Protein AF-A0A7Z9PUC6-F1 (afdb_monomer)

Mean predicted aligned error: 12.01 Å

Foldseek 3Di:
DDQPQPWDPQDPLRKTKGDRDPDDDDDDDDDDDPPPPPPDDDPCVVVPDDDPPDWDKAWQKKWKDQFQPDNTDMDGDDPDDIDIDDDPPSCPVVVVQLVVCQAQVDGPPDPDPVNGGHPPDQKIKIWIWMAIPVRDIKIKMWMWGDDPNDIDIWIDIPNHTDPDVLVSHLSDDDDDDDPCCVCCVVNDPVVVVVVVLSNVSNVDSPSD

Solvent-accessible surface area (backbone atoms only — not comparable to full-atom values): 12792 Å² total; per-residue (Å²): 141,78,84,64,73,60,66,49,77,68,42,101,67,58,43,37,44,40,43,64,76,86,71,77,80,76,91,73,90,81,92,74,89,84,65,73,85,75,70,69,76,62,83,62,68,66,73,73,54,75,55,99,81,62,82,49,74,44,62,53,35,41,38,37,30,22,35,48,90,36,63,68,47,78,43,67,59,64,89,77,52,70,43,79,50,64,66,89,88,61,42,66,68,54,55,55,42,52,57,42,25,67,21,62,78,44,60,96,79,55,92,49,77,75,67,46,32,16,87,98,54,58,48,26,39,40,37,37,35,32,36,34,74,85,70,47,76,43,43,41,38,42,37,37,39,55,55,97,92,42,78,45,78,47,43,28,51,75,82,44,73,52,90,47,75,71,78,49,35,36,78,40,89,74,89,83,88,57,85,73,54,56,39,58,75,78,44,59,73,65,54,42,48,55,51,50,52,57,54,46,35,39,76,36,84,86,69,119

Structure (mmCIF, N/CA/C/O backbone):
data_AF-A0A7Z9PUC6-F1
#
_entry.id   AF-A0A7Z9PUC6-F1
#
loop_
_atom_site.group_PDB
_atom_site.id
_atom_site.type_symbol
_atom_site.label_atom_id
_atom_site.label_alt_id
_atom_site.label_comp_id
_atom_site.label_asym_id
_atom_site.label_entity_id
_atom_site.label_seq_id
_atom_site.pdbx_PDB_ins_code
_atom_site.Cartn_x
_atom_site.Cartn_y
_atom_site.Cartn_z
_atom_site.occupancy
_atom_site.B_iso_or_equiv
_atom_site.auth_seq_id
_atom_site.auth_comp_id
_atom_site.auth_asym_id
_atom_site.auth_atom_id
_atom_site.pdbx_PDB_model_num
ATOM 1 N N . MET A 1 1 ? -1.687 -20.986 -30.041 1.00 31.52 1 MET A N 1
ATOM 2 C CA . MET A 1 1 ? -2.287 -20.076 -29.049 1.00 31.52 1 MET A CA 1
ATOM 3 C C . MET A 1 1 ? -2.910 -20.962 -27.982 1.00 31.52 1 MET A C 1
ATOM 5 O O . MET A 1 1 ? -3.977 -21.502 -28.213 1.00 31.52 1 MET A O 1
ATOM 9 N N . TYR A 1 2 ? -2.184 -21.229 -26.897 1.00 20.86 2 TYR A N 1
ATOM 10 C CA . TYR A 1 2 ? -2.702 -21.941 -25.727 1.00 20.86 2 TYR A CA 1
ATOM 11 C C . TYR A 1 2 ? -2.407 -21.046 -24.528 1.00 20.86 2 TYR A C 1
ATOM 13 O O . TYR A 1 2 ? -1.252 -20.908 -24.137 1.00 20.86 2 TYR A O 1
ATOM 21 N N . ALA A 1 3 ? -3.438 -20.390 -23.998 1.00 24.17 3 ALA A N 1
ATOM 22 C CA . ALA A 1 3 ? -3.373 -19.807 -22.670 1.00 24.17 3 ALA A CA 1
ATOM 23 C C . ALA A 1 3 ? -3.367 -20.982 -21.686 1.00 24.17 3 ALA A C 1
ATOM 25 O O . ALA A 1 3 ? -4.358 -21.706 -21.574 1.00 24.17 3 ALA A O 1
ATOM 26 N N . ALA A 1 4 ? -2.242 -21.225 -21.017 1.00 26.61 4 ALA A N 1
ATOM 27 C CA . ALA A 1 4 ? -2.229 -22.120 -19.871 1.00 26.61 4 ALA A CA 1
ATOM 28 C C . ALA A 1 4 ? -2.953 -21.397 -18.729 1.00 26.61 4 ALA A C 1
ATOM 30 O O . ALA A 1 4 ? -2.356 -20.627 -17.984 1.00 26.61 4 ALA A O 1
ATOM 31 N N . SER A 1 5 ? -4.267 -21.597 -18.638 1.00 28.92 5 SER A N 1
ATOM 32 C CA . SER A 1 5 ? -5.082 -21.084 -17.543 1.00 28.92 5 SER A CA 1
ATOM 33 C C . SER A 1 5 ? -4.750 -21.867 -16.273 1.00 28.92 5 SER A C 1
ATOM 35 O O . SER A 1 5 ? -5.470 -22.786 -15.891 1.00 28.92 5 SER A O 1
ATOM 37 N N . PHE A 1 6 ? -3.656 -21.514 -15.600 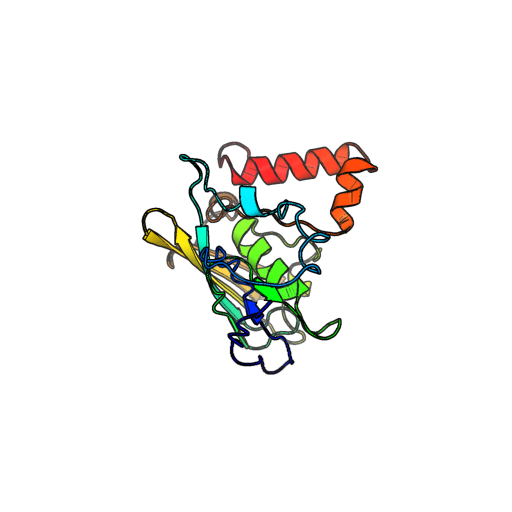1.00 31.73 6 PHE A N 1
ATOM 38 C CA . PHE A 1 6 ? -3.492 -21.856 -14.192 1.00 31.73 6 PHE A CA 1
ATOM 39 C C . PHE A 1 6 ? -4.444 -20.956 -13.410 1.00 31.73 6 PHE A C 1
ATOM 41 O O . PHE A 1 6 ? -4.095 -19.850 -13.002 1.00 31.73 6 PHE A O 1
ATOM 48 N N . ALA A 1 7 ? -5.695 -21.401 -13.288 1.00 35.34 7 ALA A N 1
ATOM 49 C CA . ALA A 1 7 ? -6.683 -20.732 -12.466 1.00 35.34 7 ALA A CA 1
ATOM 50 C C . ALA A 1 7 ? -6.210 -20.810 -11.010 1.00 35.34 7 ALA A C 1
ATOM 52 O O . ALA A 1 7 ? -6.339 -21.846 -10.357 1.00 35.34 7 ALA A O 1
ATOM 53 N N . GLY A 1 8 ? -5.656 -19.711 -10.493 1.00 40.75 8 GLY A N 1
ATOM 54 C CA . GLY A 1 8 ? -5.612 -19.512 -9.049 1.00 40.75 8 GLY A CA 1
ATOM 55 C C . GLY A 1 8 ? -7.036 -19.665 -8.514 1.00 40.75 8 GLY A C 1
ATOM 56 O O . GLY A 1 8 ? -7.976 -19.181 -9.153 1.00 40.75 8 GLY A O 1
ATOM 57 N N . ALA A 1 9 ? -7.202 -20.389 -7.403 1.00 40.31 9 ALA A N 1
ATOM 58 C CA . ALA A 1 9 ? -8.515 -20.725 -6.858 1.00 40.31 9 ALA A CA 1
ATOM 59 C C . ALA A 1 9 ? -9.437 -19.488 -6.852 1.00 40.31 9 ALA A C 1
ATOM 61 O O . ALA A 1 9 ? -9.008 -18.417 -6.403 1.00 40.31 9 ALA A O 1
ATOM 62 N N . PRO A 1 10 ? -10.674 -19.594 -7.374 1.00 43.66 10 PRO A N 1
ATOM 63 C CA . PRO A 1 10 ? -11.572 -18.455 -7.453 1.00 43.66 10 PRO A CA 1
ATOM 64 C C . PRO A 1 10 ? -11.767 -17.875 -6.054 1.00 43.66 10 PRO A C 1
ATOM 66 O O . PRO A 1 10 ? -12.127 -18.576 -5.107 1.00 43.66 10 PRO A O 1
ATOM 69 N N . THR A 1 11 ? -11.519 -16.576 -5.911 1.00 55.16 11 THR A N 1
ATOM 70 C CA . THR A 1 11 ? -11.850 -15.889 -4.661 1.00 55.16 11 THR A CA 1
ATOM 71 C C . THR A 1 11 ? -13.363 -15.925 -4.447 1.00 55.16 11 THR A C 1
ATOM 73 O O . THR A 1 11 ? -14.129 -15.955 -5.413 1.00 55.16 11 THR A O 1
ATOM 76 N N . LYS A 1 12 ? -13.829 -15.851 -3.190 1.00 54.34 12 LYS A N 1
ATOM 77 C CA . LYS A 1 12 ? -15.268 -15.881 -2.831 1.00 54.34 12 LYS A CA 1
ATOM 78 C C . LYS A 1 12 ? -16.137 -14.836 -3.565 1.00 54.34 12 LYS A C 1
ATOM 80 O O . LYS A 1 12 ? -17.356 -14.890 -3.466 1.00 54.34 12 LYS A O 1
ATOM 85 N N . ARG A 1 13 ? -15.533 -13.868 -4.269 1.00 59.81 13 ARG A N 1
ATOM 86 C CA . ARG A 1 13 ? -16.205 -12.795 -5.022 1.00 59.81 13 ARG A CA 1
ATOM 87 C C . ARG A 1 13 ? -16.016 -12.867 -6.543 1.00 59.81 13 ARG A C 1
ATOM 89 O O . ARG A 1 13 ? -16.278 -11.881 -7.225 1.00 59.81 13 ARG A O 1
ATOM 96 N N . GLY A 1 14 ? -15.554 -13.998 -7.079 1.00 58.50 14 GLY A N 1
ATOM 97 C CA . GLY A 1 14 ? -15.435 -14.195 -8.527 1.00 58.50 14 GLY A CA 1
ATOM 98 C C . GLY A 1 14 ? -14.309 -13.393 -9.188 1.00 58.50 14 GLY A C 1
ATOM 99 O O . GLY A 1 14 ? -14.349 -13.174 -10.396 1.00 58.50 14 GLY A O 1
ATOM 100 N N . ILE A 1 15 ? -13.306 -12.941 -8.422 1.00 61.41 15 ILE A N 1
ATOM 101 C CA . ILE A 1 15 ? -12.037 -12.488 -9.005 1.00 61.41 15 ILE A CA 1
ATOM 102 C C . ILE A 1 15 ? -11.207 -13.735 -9.276 1.00 61.41 15 ILE A C 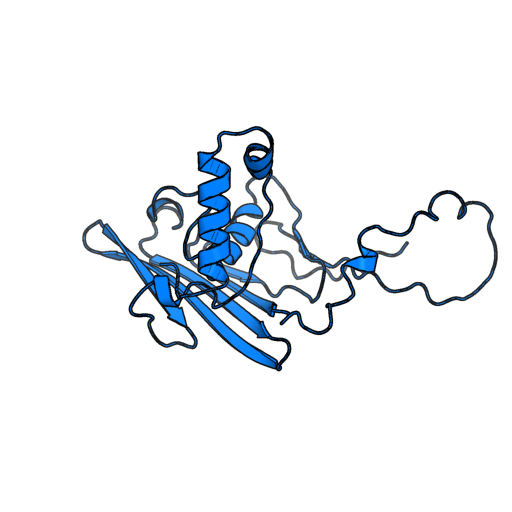1
ATOM 104 O O . ILE A 1 15 ? -10.860 -14.459 -8.334 1.00 61.41 15 ILE A O 1
ATOM 108 N N . SER A 1 16 ? -10.902 -13.965 -10.549 1.00 63.38 16 SER A N 1
ATOM 109 C CA . SER A 1 16 ? -9.922 -14.948 -10.993 1.00 63.38 16 SER A CA 1
ATOM 110 C C . SER A 1 16 ? -8.619 -14.249 -11.373 1.00 63.38 16 SER A C 1
ATOM 112 O O . SER A 1 16 ? -8.614 -13.133 -11.908 1.00 63.38 16 SER A O 1
ATOM 114 N N . PHE A 1 17 ? -7.515 -14.928 -11.074 1.00 62.34 17 PHE A N 1
ATOM 115 C CA . PHE A 1 17 ? -6.184 -14.581 -11.547 1.00 62.34 17 PHE A CA 1
ATOM 116 C C . PHE A 1 17 ? -5.903 -15.461 -12.749 1.00 62.34 17 PHE A C 1
ATOM 118 O O . PHE A 1 17 ? -5.941 -16.685 -12.632 1.00 62.34 17 PHE A O 1
ATOM 125 N N . THR A 1 18 ? -5.647 -14.843 -13.896 1.00 61.75 18 THR A N 1
ATOM 126 C CA . THR A 1 18 ? -5.107 -15.566 -15.048 1.00 61.75 18 THR A CA 1
ATOM 127 C C . THR A 1 18 ? -3.662 -15.144 -15.220 1.00 61.75 18 THR A C 1
ATOM 129 O O . THR A 1 18 ? -3.367 -13.953 -15.319 1.00 61.75 18 THR A O 1
ATOM 132 N N . VAL A 1 19 ? -2.765 -16.123 -15.204 1.00 48.19 19 VAL A N 1
ATOM 133 C CA . VAL A 1 19 ? -1.348 -15.913 -15.484 1.00 48.19 19 VAL A CA 1
ATOM 134 C C . VAL A 1 19 ? -1.162 -16.113 -16.973 1.00 48.19 19 VAL A C 1
ATOM 136 O O . VAL A 1 19 ? -1.385 -17.211 -17.481 1.00 48.19 19 VAL A O 1
ATOM 139 N N . GLU A 1 20 ? -0.769 -15.063 -17.680 1.00 46.12 20 GLU A N 1
ATOM 140 C CA . GLU A 1 20 ? -0.390 -15.201 -19.080 1.00 46.12 20 GLU A CA 1
ATOM 141 C C . GLU A 1 20 ? 1.131 -15.325 -19.142 1.00 46.12 20 GLU A C 1
ATOM 143 O O . GLU A 1 20 ? 1.876 -14.348 -19.074 1.00 46.12 20 GLU A O 1
ATOM 148 N N . CYS A 1 21 ? 1.605 -16.570 -19.188 1.00 34.50 21 CYS A N 1
ATOM 149 C CA . CYS A 1 21 ? 3.024 -16.859 -19.316 1.00 34.50 21 CYS A CA 1
ATOM 150 C C . CYS A 1 21 ? 3.400 -16.732 -20.797 1.00 34.50 21 CYS A C 1
ATOM 152 O O . CYS A 1 21 ? 2.996 -17.563 -21.613 1.00 34.50 21 CYS A O 1
ATOM 154 N N . ALA A 1 22 ? 4.174 -15.710 -21.164 1.00 38.81 22 ALA A N 1
ATOM 155 C CA . ALA A 1 22 ? 4.733 -15.587 -22.507 1.00 38.81 22 ALA A CA 1
ATOM 156 C C . ALA A 1 22 ? 5.829 -16.651 -22.720 1.00 38.81 22 ALA A C 1
ATOM 158 O O . ALA A 1 22 ? 7.022 -16.367 -22.673 1.00 38.81 22 ALA A O 1
ATOM 159 N N . SER A 1 23 ? 5.456 -17.917 -22.926 1.00 37.38 23 SER A N 1
ATOM 160 C CA . SER A 1 23 ? 6.430 -18.954 -23.274 1.00 37.38 23 SER A CA 1
ATOM 161 C C . SER A 1 23 ? 6.965 -18.702 -24.687 1.00 37.38 23 SER A C 1
ATOM 163 O O . SER A 1 23 ? 6.182 -18.628 -25.640 1.00 37.38 23 SER A O 1
ATOM 165 N N . ARG A 1 24 ? 8.295 -18.611 -24.842 1.00 29.08 24 ARG A N 1
ATOM 166 C CA . ARG A 1 24 ? 8.965 -18.600 -26.156 1.00 29.08 24 ARG A CA 1
ATOM 167 C C . ARG A 1 24 ? 8.447 -19.771 -27.005 1.00 29.08 24 ARG A C 1
ATOM 169 O O . ARG A 1 24 ? 8.477 -20.903 -26.522 1.00 29.08 24 ARG A O 1
ATOM 176 N N . PRO A 1 25 ? 8.032 -19.566 -28.267 1.00 32.38 25 PRO A N 1
ATOM 177 C CA . PRO A 1 25 ? 7.695 -20.689 -29.125 1.00 32.38 25 PRO A CA 1
ATOM 178 C C . PRO A 1 25 ? 8.972 -21.488 -29.405 1.00 32.38 25 PRO A C 1
ATOM 180 O O . PRO A 1 25 ? 9.924 -20.977 -30.003 1.00 32.38 25 PRO A O 1
ATOM 183 N N . SER A 1 26 ? 9.004 -22.748 -28.969 1.00 36.06 26 SER A N 1
ATOM 184 C CA . SER A 1 26 ? 10.025 -23.697 -29.401 1.00 36.06 26 SER A CA 1
ATOM 185 C C . SER A 1 26 ? 9.923 -23.838 -30.919 1.00 36.06 26 SER A C 1
ATOM 187 O O . SER A 1 26 ? 8.848 -24.136 -31.447 1.00 36.06 26 SER A O 1
ATOM 189 N N . LYS A 1 27 ? 11.025 -23.598 -31.633 1.00 37.97 27 LYS A N 1
ATOM 190 C CA . LYS A 1 27 ? 11.097 -23.788 -33.083 1.00 37.97 27 LYS A CA 1
ATOM 191 C C . LYS A 1 27 ? 10.866 -25.267 -33.393 1.00 37.97 27 LYS A C 1
ATOM 193 O O . LYS A 1 27 ? 11.803 -26.048 -33.300 1.00 37.97 27 LYS A O 1
ATOM 198 N N . ASN A 1 28 ? 9.664 -25.630 -33.826 1.00 33.28 28 ASN A N 1
ATOM 199 C CA . ASN A 1 28 ? 9.491 -26.818 -34.648 1.00 33.28 28 ASN A CA 1
ATOM 200 C C . ASN A 1 28 ? 8.617 -26.492 -35.860 1.00 33.28 28 ASN A C 1
ATOM 202 O O . ASN A 1 28 ? 7.536 -25.917 -35.748 1.00 33.28 28 ASN A O 1
ATOM 206 N N . ARG A 1 29 ? 9.184 -26.756 -37.039 1.00 42.81 29 ARG A N 1
ATOM 207 C CA . ARG A 1 29 ? 8.634 -26.432 -38.356 1.00 42.81 29 ARG A CA 1
ATOM 208 C C . ARG A 1 29 ? 7.585 -27.475 -38.746 1.00 42.81 29 ARG A C 1
ATOM 210 O O . ARG A 1 29 ? 7.908 -28.656 -38.747 1.00 42.81 29 ARG A O 1
ATOM 217 N N . SER A 1 30 ? 6.402 -27.040 -39.181 1.00 35.03 30 SER A N 1
ATOM 218 C CA . SER A 1 30 ? 5.777 -27.433 -40.464 1.00 35.03 30 SER A CA 1
ATOM 219 C C . SER A 1 30 ? 4.329 -26.912 -40.584 1.00 35.03 30 SER A C 1
ATOM 221 O O . SER A 1 30 ? 3.512 -27.113 -39.699 1.00 35.03 30 SER A O 1
ATOM 223 N N . GLY A 1 31 ? 4.039 -26.232 -41.705 1.00 37.00 31 GLY A N 1
ATOM 224 C CA . GLY A 1 31 ? 2.725 -26.187 -42.374 1.00 37.00 31 GLY A CA 1
ATOM 225 C C . GLY A 1 31 ? 1.589 -25.301 -41.827 1.00 37.00 31 GLY A C 1
ATOM 226 O O . GLY A 1 31 ? 0.789 -25.757 -41.023 1.00 37.00 31 GLY A O 1
ATOM 227 N N . SER A 1 32 ? 1.428 -24.078 -42.362 1.00 34.09 32 SER A N 1
ATOM 228 C CA . SER A 1 32 ? 0.157 -23.529 -42.923 1.00 34.09 32 SER A CA 1
ATOM 229 C C . SER A 1 32 ? 0.215 -21.993 -43.139 1.00 34.09 32 SER A C 1
ATOM 231 O O . SER A 1 32 ? 0.896 -21.294 -42.378 1.00 34.09 32 SER A O 1
ATOM 233 N N . PRO A 1 33 ? -0.473 -21.421 -44.159 1.00 39.22 33 PRO A N 1
ATOM 234 C CA . PRO A 1 33 ? -0.201 -20.058 -44.642 1.00 39.22 33 PRO A CA 1
ATOM 235 C C . PRO A 1 33 ? -0.898 -18.924 -43.871 1.00 39.22 33 PRO A C 1
ATOM 237 O O . PRO A 1 33 ? -0.712 -17.761 -44.212 1.00 39.22 33 PRO A O 1
ATOM 240 N N . LEU A 1 34 ? -1.676 -19.210 -42.822 1.00 35.31 34 LEU A N 1
ATOM 241 C CA . LEU A 1 34 ? -2.438 -18.179 -42.092 1.00 35.31 34 LEU A CA 1
ATOM 242 C C . LEU A 1 34 ? -1.660 -17.523 -40.932 1.00 35.31 34 LEU A C 1
ATOM 244 O O . LEU A 1 34 ? -2.171 -16.638 -40.254 1.00 35.31 34 LEU A O 1
ATOM 248 N N . SER A 1 35 ? -0.395 -17.900 -40.725 1.00 34.66 35 SER A N 1
ATOM 249 C CA . SER A 1 35 ? 0.481 -17.350 -39.674 1.00 34.66 35 SER A CA 1
ATOM 250 C C . SER A 1 35 ? 1.215 -16.053 -40.063 1.00 34.66 35 SER A C 1
ATOM 252 O O . SER A 1 35 ? 2.019 -15.536 -39.286 1.00 34.66 35 SER A O 1
ATOM 254 N N . ALA A 1 36 ? 0.968 -15.508 -41.258 1.00 33.09 36 ALA A N 1
ATOM 255 C CA . ALA A 1 36 ? 1.731 -14.375 -41.787 1.00 33.09 36 ALA A CA 1
ATOM 256 C C . ALA A 1 36 ? 1.260 -12.991 -41.297 1.00 33.09 36 ALA A C 1
ATOM 258 O O . ALA A 1 36 ? 2.023 -12.036 -41.411 1.00 33.09 36 ALA A O 1
ATOM 259 N N . ILE A 1 37 ? 0.060 -12.871 -40.715 1.00 36.78 37 ILE A N 1
ATOM 260 C CA . ILE A 1 37 ? -0.520 -11.566 -40.332 1.00 36.78 37 ILE A CA 1
ATOM 261 C C . ILE A 1 37 ? -0.190 -11.172 -38.876 1.00 36.78 37 ILE A C 1
ATOM 263 O O . ILE A 1 37 ? -0.230 -9.999 -38.529 1.00 36.78 37 ILE A O 1
ATOM 267 N N . PHE A 1 38 ? 0.256 -12.111 -38.033 1.00 31.50 38 PHE A N 1
ATOM 268 C CA . PHE A 1 38 ? 0.612 -11.854 -36.626 1.00 31.50 38 PHE A CA 1
ATOM 269 C C . PHE A 1 38 ? 2.117 -12.053 -36.364 1.00 31.50 38 PHE A C 1
ATOM 271 O O . PHE A 1 38 ? 2.535 -12.706 -35.412 1.00 31.50 38 PHE A O 1
ATOM 278 N N . LYS A 1 39 ? 2.956 -11.517 -37.260 1.00 33.09 39 LYS A N 1
ATOM 279 C CA . LYS A 1 39 ? 4.419 -11.417 -37.088 1.00 33.09 39 LYS A CA 1
ATOM 280 C C . LYS A 1 39 ? 4.862 -10.022 -36.626 1.00 33.09 39 LYS A C 1
ATOM 282 O O . LYS A 1 39 ? 6.011 -9.645 -36.838 1.00 33.09 39 LYS A O 1
ATOM 287 N N . SER A 1 40 ? 3.999 -9.243 -35.976 1.00 34.84 40 SER A N 1
ATOM 288 C CA . SER A 1 40 ? 4.478 -8.086 -35.217 1.00 34.84 40 SER A CA 1
ATOM 289 C C . SER A 1 40 ? 5.038 -8.592 -33.892 1.00 34.84 40 SER A C 1
ATOM 291 O O . SER A 1 40 ? 4.315 -9.193 -33.097 1.00 34.84 40 SER A O 1
ATOM 293 N N . ARG A 1 41 ? 6.340 -8.381 -33.673 1.00 35.28 41 ARG A N 1
ATOM 294 C CA . ARG A 1 41 ? 6.992 -8.514 -32.365 1.00 35.28 41 ARG A CA 1
ATOM 295 C C . ARG A 1 41 ? 6.052 -7.974 -31.284 1.00 35.28 41 ARG A C 1
ATOM 297 O O . ARG A 1 41 ? 5.620 -6.831 -31.390 1.00 35.28 41 ARG A O 1
ATOM 304 N N . SER A 1 42 ? 5.721 -8.791 -30.283 1.00 36.59 42 SER A N 1
ATOM 305 C CA . SER A 1 42 ? 5.045 -8.289 -29.085 1.00 36.59 42 SER A CA 1
ATOM 306 C C . SER A 1 42 ? 5.887 -7.127 -28.538 1.00 36.59 42 SER A C 1
ATOM 308 O O . SER A 1 42 ? 7.059 -7.367 -28.232 1.00 36.59 42 SER A O 1
ATOM 310 N N . PRO A 1 43 ? 5.343 -5.901 -28.414 1.00 35.38 43 PRO A N 1
ATOM 311 C CA . PRO A 1 43 ? 6.068 -4.760 -27.841 1.00 35.38 43 PRO A CA 1
ATOM 312 C C . PRO A 1 43 ? 6.554 -5.035 -26.410 1.00 35.38 43 PRO A C 1
ATOM 314 O O . PRO A 1 43 ? 7.452 -4.376 -25.904 1.00 35.38 43 PRO A O 1
ATOM 317 N N . TRP A 1 44 ? 5.968 -6.044 -25.765 1.00 36.38 44 TRP A N 1
ATOM 318 C CA . TRP A 1 44 ? 6.233 -6.445 -24.390 1.00 36.38 44 TRP A CA 1
ATOM 319 C C . TRP A 1 44 ? 7.394 -7.438 -24.250 1.00 36.38 44 TRP A C 1
ATOM 321 O O . TRP A 1 44 ? 7.841 -7.683 -23.138 1.00 36.38 44 TRP A O 1
ATOM 331 N N . ALA A 1 45 ? 7.907 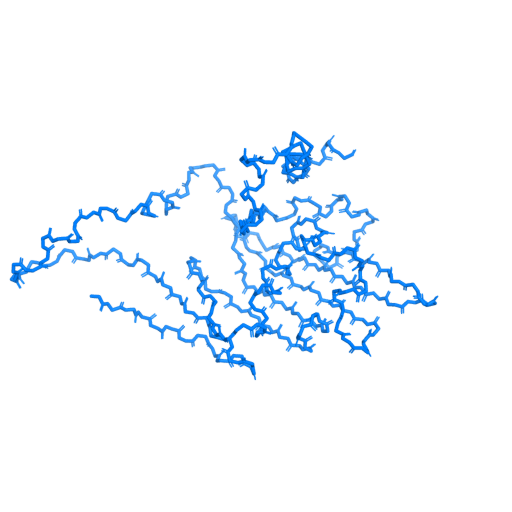-8.004 -25.351 1.00 37.84 45 ALA A N 1
ATOM 332 C CA . ALA A 1 45 ? 9.027 -8.954 -25.306 1.00 37.84 45 ALA A CA 1
ATOM 333 C C . ALA A 1 45 ? 10.350 -8.308 -24.846 1.00 37.84 45 ALA A C 1
ATOM 335 O O . ALA A 1 45 ? 11.270 -9.007 -24.433 1.00 37.84 45 ALA A O 1
ATOM 336 N N . GLU A 1 46 ? 10.442 -6.982 -24.928 1.00 34.25 46 GLU A N 1
ATOM 337 C CA . GLU A 1 46 ? 11.610 -6.195 -24.524 1.00 34.25 46 GLU A CA 1
ATOM 338 C C . GLU A 1 46 ? 11.576 -5.831 -23.026 1.00 34.25 46 GLU A C 1
ATOM 340 O O . GLU A 1 46 ? 12.624 -5.675 -22.410 1.00 34.25 46 GLU A O 1
ATOM 345 N N . PHE A 1 47 ? 10.386 -5.819 -22.405 1.00 40.59 47 PHE A N 1
ATOM 346 C CA . PHE A 1 47 ? 10.207 -5.648 -20.953 1.00 40.59 47 PHE A CA 1
ATOM 347 C C . PHE A 1 47 ? 10.611 -6.883 -20.132 1.00 40.59 47 PHE A C 1
ATOM 349 O O . PHE A 1 47 ? 10.711 -6.799 -18.911 1.00 40.59 47 PHE A O 1
ATOM 356 N N . ASP A 1 48 ? 10.846 -8.020 -20.790 1.00 40.28 48 ASP A N 1
ATOM 357 C CA . ASP A 1 48 ? 11.205 -9.295 -20.155 1.00 40.28 48 ASP A CA 1
ATOM 358 C C . ASP A 1 48 ? 12.723 -9.441 -19.924 1.00 40.28 48 ASP A C 1
ATOM 360 O O . ASP A 1 48 ? 13.196 -10.461 -19.424 1.00 40.28 48 ASP A O 1
ATOM 364 N N . GLN A 1 49 ? 13.516 -8.425 -20.292 1.00 38.03 49 GLN A N 1
ATOM 365 C CA . GLN A 1 49 ? 14.927 -8.357 -19.924 1.00 38.03 49 GLN A CA 1
ATOM 366 C C . GLN A 1 49 ? 15.092 -7.417 -18.729 1.00 38.03 49 GLN A C 1
ATOM 368 O O . GLN A 1 49 ? 15.058 -6.198 -18.916 1.00 38.03 49 GLN A O 1
ATOM 373 N N . PRO A 1 50 ? 15.293 -7.932 -17.499 1.00 41.72 50 PRO A N 1
ATOM 374 C CA . PRO A 1 50 ? 15.781 -7.082 -16.427 1.00 41.72 50 PRO A CA 1
ATOM 375 C C . PRO A 1 50 ? 17.107 -6.490 -16.903 1.00 41.72 50 PRO A C 1
ATOM 377 O O . PRO A 1 50 ? 18.065 -7.215 -17.180 1.00 41.72 50 PRO A O 1
ATOM 380 N N . SER A 1 51 ? 17.154 -5.166 -17.069 1.00 40.22 51 SER A N 1
ATOM 381 C CA . SER A 1 51 ? 18.428 -4.491 -17.299 1.00 40.22 51 SER A CA 1
ATOM 382 C C . SER A 1 51 ? 19.360 -4.872 -16.147 1.00 40.22 51 SER A C 1
ATOM 384 O O . SER A 1 51 ? 18.903 -4.993 -15.008 1.00 40.22 51 SER A O 1
ATOM 386 N N . ALA A 1 52 ? 20.644 -5.088 -16.435 1.00 40.66 52 ALA A N 1
ATOM 387 C CA . ALA A 1 52 ? 21.615 -5.731 -15.540 1.00 40.66 52 ALA A CA 1
ATOM 388 C C . ALA A 1 52 ? 21.812 -5.069 -14.150 1.00 40.66 52 ALA A C 1
ATOM 390 O O . ALA A 1 52 ? 22.582 -5.582 -13.348 1.00 40.66 52 ALA A O 1
ATOM 391 N N . ASN A 1 53 ? 21.106 -3.971 -13.856 1.00 39.25 53 ASN A N 1
ATOM 392 C CA . ASN A 1 53 ? 21.117 -3.231 -12.593 1.00 39.25 53 ASN A CA 1
ATOM 393 C C . ASN A 1 53 ? 19.723 -2.990 -11.970 1.00 39.25 53 ASN A C 1
ATOM 395 O O . ASN A 1 53 ? 19.610 -2.219 -11.016 1.00 39.25 53 ASN A O 1
ATOM 399 N N . THR A 1 54 ? 18.645 -3.596 -12.478 1.00 47.25 54 THR A N 1
ATOM 400 C CA . THR A 1 54 ? 17.319 -3.429 -11.856 1.00 47.25 54 THR A CA 1
ATOM 401 C C . THR A 1 54 ? 17.151 -4.453 -10.747 1.00 47.25 54 THR A C 1
ATOM 403 O O . THR A 1 54 ? 16.998 -5.626 -11.046 1.00 47.25 54 THR A O 1
ATOM 406 N N . LEU A 1 55 ? 17.146 -4.009 -9.486 1.00 55.2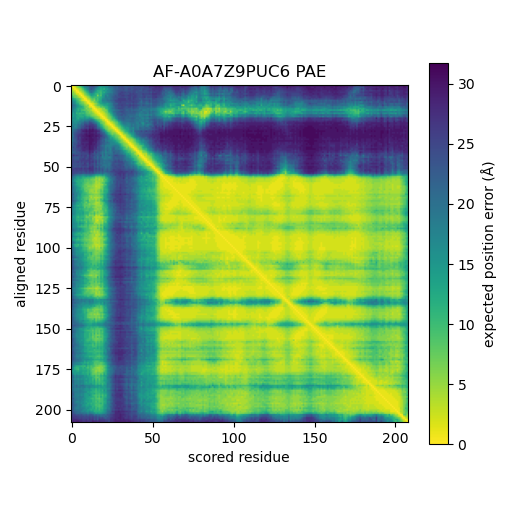5 55 LEU A N 1
ATOM 407 C CA . LEU A 1 55 ? 16.660 -4.811 -8.360 1.00 55.25 55 LEU A CA 1
ATOM 408 C C . LEU A 1 55 ? 15.164 -5.092 -8.572 1.00 55.25 55 LEU A C 1
ATOM 410 O O . LEU A 1 55 ? 14.307 -4.284 -8.210 1.00 55.25 55 LEU A O 1
ATOM 414 N N . GLY A 1 56 ? 14.849 -6.220 -9.188 1.00 71.81 56 GLY A N 1
ATOM 415 C CA . GLY A 1 56 ? 13.517 -6.781 -9.282 1.00 71.81 56 GLY A CA 1
ATOM 416 C C . GLY A 1 56 ? 12.959 -7.100 -7.897 1.00 71.81 56 GLY A C 1
ATOM 417 O O . GLY A 1 56 ? 13.649 -7.565 -6.983 1.00 71.81 56 GLY A O 1
ATOM 418 N N . VAL A 1 57 ? 11.675 -6.795 -7.726 1.00 84.50 57 VAL A N 1
ATOM 419 C CA . VAL A 1 57 ? 10.903 -7.140 -6.534 1.00 84.50 57 VAL A CA 1
ATOM 420 C C . VAL A 1 57 ? 9.635 -7.844 -6.987 1.00 84.50 57 VAL A C 1
ATOM 422 O O . VAL A 1 57 ? 8.864 -7.312 -7.782 1.00 84.50 57 VAL A O 1
ATOM 425 N N . VAL A 1 58 ? 9.420 -9.055 -6.482 1.00 89.88 58 VAL A N 1
ATOM 426 C CA . VAL A 1 58 ? 8.280 -9.907 -6.828 1.00 89.88 58 VAL A CA 1
ATOM 427 C C . VAL A 1 58 ? 7.367 -10.039 -5.620 1.00 89.88 58 VAL A C 1
ATOM 429 O O . VAL A 1 58 ? 7.820 -10.397 -4.535 1.00 89.88 58 VAL A O 1
ATOM 432 N N . VAL A 1 59 ? 6.073 -9.791 -5.810 1.00 92.88 59 VAL A N 1
ATOM 433 C CA . VAL A 1 59 ? 5.052 -10.019 -4.780 1.00 92.88 59 VAL A CA 1
ATOM 434 C C . VAL A 1 59 ? 4.795 -11.520 -4.654 1.00 92.88 59 VAL A C 1
ATOM 436 O O . VAL A 1 59 ? 4.393 -12.155 -5.623 1.00 92.88 59 VAL A O 1
ATOM 439 N N . GLN A 1 60 ? 5.002 -12.085 -3.467 1.00 93.44 60 GLN A N 1
ATOM 440 C CA . GLN A 1 60 ? 4.741 -13.500 -3.178 1.00 93.44 60 GLN A CA 1
ATOM 441 C C . GLN A 1 60 ? 3.386 -13.710 -2.504 1.00 93.44 60 GLN A C 1
ATOM 443 O O . GLN A 1 60 ? 2.687 -14.686 -2.782 1.00 93.44 60 GLN A O 1
ATOM 448 N N . ARG A 1 61 ? 3.002 -12.786 -1.619 1.00 96.00 61 ARG A N 1
ATOM 449 C CA . ARG A 1 61 ? 1.721 -12.826 -0.915 1.00 96.00 61 ARG A CA 1
ATOM 450 C C . ARG A 1 61 ? 1.201 -11.416 -0.691 1.00 96.00 61 ARG A C 1
ATOM 452 O O . ARG A 1 61 ? 1.966 -10.518 -0.363 1.00 96.00 61 ARG A O 1
ATOM 459 N N . LEU A 1 62 ? -0.108 -11.247 -0.818 1.00 97.50 62 LEU A N 1
ATOM 460 C CA . LEU A 1 62 ? -0.842 -10.066 -0.379 1.00 97.50 62 LEU A CA 1
ATOM 461 C C . LEU A 1 62 ? -2.019 -10.526 0.481 1.00 97.50 62 LEU A C 1
ATOM 463 O O . LEU A 1 62 ? -2.893 -11.242 -0.007 1.00 97.50 62 LEU A O 1
ATOM 467 N N . ARG A 1 63 ? -2.064 -10.110 1.744 1.00 97.88 63 ARG A N 1
ATOM 468 C CA . ARG A 1 63 ? -3.188 -10.353 2.652 1.00 97.88 63 ARG A CA 1
ATOM 469 C C . ARG A 1 63 ? -3.908 -9.048 2.945 1.00 97.88 63 ARG A C 1
ATOM 471 O O . ARG A 1 63 ? -3.295 -8.045 3.289 1.00 97.88 63 ARG A O 1
ATOM 478 N N . LEU A 1 64 ? -5.225 -9.084 2.806 1.00 98.06 64 LEU A N 1
ATOM 479 C CA . LEU A 1 64 ? -6.136 -7.984 3.080 1.00 98.06 64 LEU A CA 1
ATOM 480 C C . LEU A 1 64 ? -7.094 -8.423 4.178 1.00 98.06 64 LEU A C 1
ATOM 482 O O . LEU A 1 64 ? -7.738 -9.462 4.045 1.00 98.06 64 LEU A O 1
ATOM 486 N N . PHE A 1 65 ? -7.235 -7.615 5.220 1.00 97.75 65 PHE A N 1
ATOM 487 C CA . PHE A 1 65 ? -8.173 -7.851 6.308 1.00 97.75 65 PHE A CA 1
ATOM 488 C C . PHE A 1 65 ? -8.953 -6.572 6.594 1.00 97.75 65 PHE A C 1
ATOM 490 O O . PHE A 1 65 ? -8.366 -5.514 6.811 1.00 97.75 65 PHE A O 1
ATOM 497 N N . ASN A 1 66 ? -10.282 -6.663 6.548 1.00 97.06 66 ASN A N 1
ATOM 498 C CA . ASN A 1 66 ? -11.214 -5.546 6.686 1.00 97.06 66 ASN A CA 1
ATOM 499 C C . ASN A 1 66 ? -10.861 -4.331 5.812 1.00 97.06 66 ASN A C 1
ATOM 501 O O . ASN A 1 66 ? -11.073 -3.185 6.201 1.00 97.06 66 ASN A O 1
ATOM 505 N N . PHE A 1 67 ? -10.358 -4.582 4.605 1.00 96.56 67 PHE A N 1
ATOM 506 C CA . PHE A 1 67 ? -9.937 -3.555 3.660 1.00 96.56 67 PHE A CA 1
ATOM 507 C C . PHE A 1 67 ? -10.925 -3.447 2.499 1.00 96.56 67 PHE A C 1
ATOM 509 O O . PHE A 1 67 ? -11.156 -4.414 1.766 1.00 96.56 67 PHE A O 1
ATOM 516 N N . ARG A 1 68 ? -11.490 -2.255 2.283 1.00 94.88 68 ARG A N 1
ATOM 517 C CA . ARG A 1 68 ? -12.477 -1.960 1.236 1.00 94.88 68 ARG A CA 1
ATOM 518 C C . ARG A 1 68 ? -13.615 -2.991 1.241 1.00 94.88 68 ARG A C 1
ATOM 520 O O . ARG A 1 68 ? -14.399 -3.087 2.181 1.00 94.88 68 ARG A O 1
ATOM 527 N N . VAL A 1 69 ? -13.706 -3.774 0.168 1.00 93.69 69 VAL A N 1
ATOM 528 C CA . VAL A 1 69 ? -14.730 -4.800 -0.048 1.00 93.69 69 VAL A CA 1
ATOM 529 C C . VAL A 1 69 ? -14.323 -6.177 0.481 1.00 93.69 69 VAL A C 1
ATOM 531 O O . VAL A 1 69 ? -15.132 -7.107 0.424 1.00 93.69 69 VAL A O 1
ATOM 534 N N . TYR A 1 70 ? -13.117 -6.324 1.032 1.00 94.81 70 TYR A N 1
ATOM 535 C CA . TYR A 1 70 ? -12.588 -7.572 1.581 1.00 94.81 70 TYR A CA 1
ATOM 536 C C . TYR A 1 70 ? -12.785 -7.626 3.097 1.00 94.81 70 TYR A C 1
ATOM 538 O O . TYR A 1 70 ? -12.541 -6.65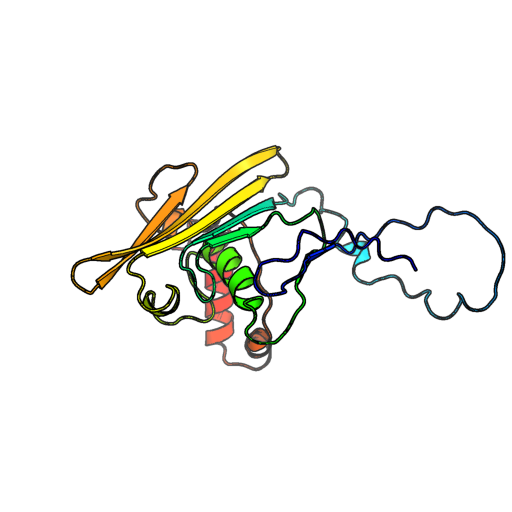3 3.802 1.00 94.81 70 TYR A O 1
ATOM 546 N N . GLN A 1 71 ? -13.294 -8.756 3.589 1.00 95.44 71 GLN A N 1
ATOM 547 C CA . GLN A 1 71 ? -13.313 -9.063 5.024 1.00 95.44 71 GLN A CA 1
ATOM 548 C C . GLN A 1 71 ? -11.997 -9.736 5.398 1.00 95.44 71 GLN A C 1
ATOM 550 O O . GLN A 1 71 ? -11.268 -9.244 6.242 1.00 95.44 71 GLN A O 1
ATOM 555 N N . GLU A 1 72 ? -11.655 -10.806 4.692 1.00 95.69 72 GLU A N 1
ATOM 556 C CA . GLU A 1 72 ? -10.316 -11.368 4.683 1.00 95.69 72 GLU A CA 1
ATOM 557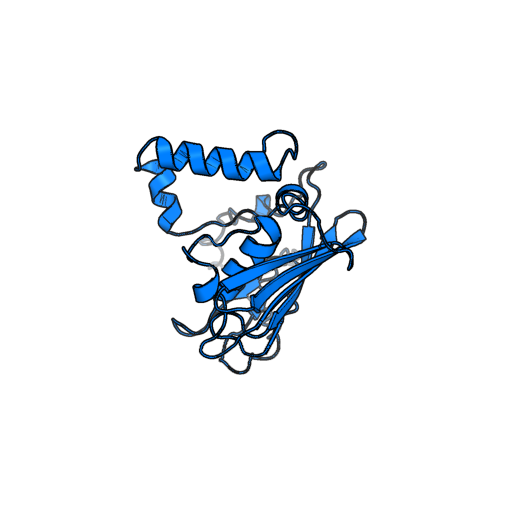 C C . GLU A 1 72 ? -10.072 -11.992 3.314 1.00 95.69 72 GLU A C 1
ATOM 559 O O . GLU A 1 72 ? -10.956 -12.651 2.760 1.00 95.69 72 GLU A O 1
ATOM 564 N N . GLN A 1 73 ? -8.903 -11.737 2.739 1.00 95.50 73 GLN A N 1
ATOM 565 C CA . GLN A 1 73 ? -8.492 -12.339 1.483 1.00 95.50 73 GLN A CA 1
ATOM 566 C C . GLN A 1 73 ? -6.973 -12.418 1.426 1.00 95.50 73 GLN A C 1
ATOM 568 O O . GLN A 1 73 ? -6.283 -11.436 1.689 1.00 95.50 73 GLN A O 1
ATOM 573 N N . VAL A 1 74 ? -6.464 -13.583 1.040 1.00 95.38 74 VAL A N 1
ATOM 574 C CA . VAL A 1 74 ? -5.048 -13.793 0.738 1.00 95.38 74 VAL A CA 1
ATOM 575 C C . VAL A 1 74 ? -4.921 -14.061 -0.754 1.00 95.38 74 VAL A C 1
ATOM 577 O O . VAL A 1 74 ? -5.726 -14.794 -1.333 1.00 95.38 74 VAL A O 1
ATOM 580 N N . PHE A 1 75 ? -3.931 -13.434 -1.370 1.00 93.88 75 PHE A N 1
ATOM 581 C CA . PHE A 1 75 ? -3.558 -13.611 -2.761 1.00 93.88 75 PHE A CA 1
ATOM 582 C C . PHE A 1 75 ? -2.101 -14.043 -2.828 1.00 93.88 75 PHE A C 1
ATOM 584 O O . PHE A 1 75 ? -1.263 -13.489 -2.118 1.00 93.88 75 PHE A O 1
ATOM 591 N N . SER A 1 76 ? -1.805 -14.980 -3.720 1.00 92.81 76 SER A N 1
ATOM 592 C CA . SER A 1 76 ? -0.446 -15.423 -4.027 1.00 92.81 76 SER A CA 1
ATOM 593 C C . SER A 1 76 ? -0.235 -15.273 -5.530 1.00 92.81 76 SER A C 1
ATOM 595 O O . SER A 1 76 ? -0.551 -16.202 -6.276 1.00 92.81 76 SER A O 1
ATOM 597 N N . PRO A 1 77 ? 0.180 -14.078 -5.994 1.00 90.06 77 PRO A N 1
ATOM 598 C CA . PRO A 1 77 ? 0.427 -13.833 -7.408 1.00 90.06 77 PRO A CA 1
ATOM 599 C C . PRO A 1 77 ? 1.494 -14.785 -7.948 1.00 90.06 77 PRO A C 1
ATOM 601 O O . PRO A 1 77 ? 2.439 -15.143 -7.243 1.00 90.06 77 PRO A O 1
ATOM 604 N N . ALA A 1 78 ? 1.358 -15.179 -9.210 1.00 84.88 78 ALA A N 1
ATOM 605 C CA . ALA A 1 78 ? 2.417 -15.916 -9.882 1.00 84.88 78 ALA A CA 1
ATOM 606 C C . ALA A 1 78 ? 3.521 -14.953 -10.351 1.00 84.88 78 ALA A C 1
ATOM 608 O O . ALA A 1 78 ? 3.281 -13.749 -10.480 1.00 84.88 78 ALA A O 1
ATOM 609 N N . PRO A 1 79 ? 4.727 -15.453 -10.657 1.00 81.81 79 PRO A N 1
ATOM 610 C CA . PRO A 1 79 ? 5.729 -14.657 -11.353 1.00 81.81 79 PRO A CA 1
ATOM 611 C C . PRO A 1 79 ? 5.202 -14.136 -12.702 1.00 81.81 79 PRO A C 1
ATOM 613 O O . PRO A 1 79 ? 4.483 -14.842 -13.408 1.00 81.81 79 PRO A O 1
ATOM 616 N N . GLY A 1 80 ? 5.595 -12.917 -13.075 1.00 85.44 80 GLY A N 1
ATOM 617 C CA . GLY A 1 80 ? 5.242 -12.312 -14.362 1.00 85.44 80 GLY A CA 1
ATOM 618 C C . GLY A 1 80 ? 3.866 -11.638 -14.384 1.00 85.44 80 GLY A C 1
ATOM 619 O O . GLY A 1 80 ? 3.445 -10.995 -13.418 1.00 85.44 80 GLY A O 1
ATOM 620 N N . LEU A 1 81 ? 3.177 -11.737 -15.525 1.00 88.44 81 LEU A N 1
ATOM 621 C CA . LEU A 1 81 ? 1.920 -11.034 -15.767 1.00 88.44 81 LEU A CA 1
ATOM 622 C C . LEU A 1 81 ? 0.750 -11.707 -15.041 1.00 88.44 81 LEU A C 1
ATOM 624 O O . LEU A 1 81 ? 0.381 -12.845 -15.332 1.00 88.44 81 LEU A O 1
ATOM 628 N N . ASN A 1 82 ? 0.124 -10.956 -14.136 1.00 89.56 82 ASN A N 1
ATOM 629 C CA . ASN A 1 82 ? -1.084 -11.365 -13.431 1.00 89.56 82 ASN A CA 1
ATOM 630 C C . ASN A 1 82 ? -2.268 -10.531 -13.925 1.00 89.56 82 ASN A C 1
ATOM 632 O O . ASN A 1 82 ? -2.314 -9.319 -13.708 1.00 89.56 82 ASN A O 1
ATOM 636 N N . VAL A 1 83 ? -3.246 -11.180 -14.553 1.00 92.06 83 VAL A N 1
ATOM 637 C CA . VAL A 1 83 ? -4.462 -10.526 -15.042 1.00 92.06 83 VAL A CA 1
ATOM 638 C C . VAL A 1 83 ? -5.589 -10.716 -14.032 1.00 92.06 83 VAL A C 1
ATOM 640 O O . VAL A 1 83 ? -6.002 -11.840 -13.738 1.00 92.06 83 VAL A O 1
ATOM 643 N N . LEU A 1 84 ? -6.101 -9.599 -13.514 1.00 91.25 84 LEU A N 1
ATOM 644 C CA . LEU A 1 84 ? -7.253 -9.554 -12.616 1.00 91.25 84 LEU A CA 1
ATOM 645 C C . LEU A 1 84 ? -8.540 -9.370 -13.425 1.00 91.25 84 LEU A C 1
ATOM 647 O O . LEU A 1 84 ? -8.734 -8.318 -14.035 1.00 91.25 84 LEU A O 1
ATOM 651 N N . THR A 1 85 ? -9.460 -10.335 -13.377 1.00 89.75 85 THR A N 1
ATOM 652 C CA . THR A 1 85 ? -10.737 -10.252 -14.117 1.00 89.75 85 THR A CA 1
ATOM 653 C C . THR A 1 85 ? -11.970 -10.281 -13.199 1.00 89.75 85 THR A C 1
ATOM 655 O O . THR A 1 85 ? -11.865 -10.324 -11.972 1.00 89.75 85 THR A O 1
ATOM 658 N N . GLY A 1 86 ? -13.166 -10.102 -13.767 1.00 90.56 86 GLY A N 1
ATOM 659 C CA . GLY A 1 86 ? -14.465 -10.165 -13.076 1.00 90.56 86 GLY A CA 1
ATOM 660 C C . GLY A 1 86 ? -15.308 -8.896 -13.247 1.00 90.56 86 GLY A C 1
ATOM 661 O O . GLY A 1 86 ? -14.879 -7.942 -13.894 1.00 90.56 86 GLY A O 1
ATOM 662 N N . SER A 1 87 ? -16.449 -8.814 -12.568 1.00 90.19 87 SER A N 1
ATOM 663 C CA . SER A 1 87 ? -17.355 -7.659 -12.651 1.00 90.19 87 SER A CA 1
ATOM 664 C C . SER A 1 87 ? -16.768 -6.358 -12.081 1.00 90.19 87 SER A C 1
ATOM 666 O O . SER A 1 87 ? -15.815 -6.358 -11.285 1.00 90.19 87 SER A O 1
ATOM 668 N N . ASN A 1 88 ? -17.349 -5.226 -12.482 1.00 88.50 88 ASN A N 1
ATOM 669 C CA . ASN A 1 88 ? -17.083 -3.933 -11.854 1.00 88.50 88 ASN A CA 1
ATOM 670 C C . ASN A 1 88 ? -17.500 -3.972 -10.378 1.00 88.50 88 ASN A C 1
ATOM 672 O O . ASN A 1 88 ? -18.471 -4.624 -10.008 1.00 88.50 88 ASN A O 1
ATOM 676 N N . GLY A 1 89 ? -16.729 -3.312 -9.513 1.00 86.88 89 GLY A N 1
ATOM 677 C CA . GLY A 1 89 ? -16.972 -3.339 -8.066 1.00 86.88 89 GLY A CA 1
ATOM 678 C C . GLY A 1 89 ? -16.540 -4.628 -7.352 1.00 86.88 89 GLY A C 1
ATOM 679 O O . GLY A 1 89 ? -16.551 -4.659 -6.125 1.00 86.88 89 GLY A O 1
ATOM 680 N N . ALA A 1 90 ? -16.063 -5.656 -8.070 1.00 89.62 90 ALA A N 1
ATOM 681 C CA . ALA A 1 90 ? -15.598 -6.902 -7.447 1.00 89.62 90 ALA A CA 1
ATOM 682 C C . ALA A 1 90 ? -14.399 -6.710 -6.495 1.00 89.62 90 ALA A C 1
ATOM 684 O O . ALA A 1 90 ? -14.196 -7.525 -5.601 1.00 89.62 90 ALA A O 1
ATOM 685 N N . GLY A 1 91 ? -13.624 -5.626 -6.665 1.00 91.75 91 GLY A N 1
ATOM 686 C CA . GLY A 1 91 ? -12.475 -5.296 -5.811 1.00 91.75 91 GLY A CA 1
ATOM 687 C C . GLY A 1 91 ? -11.109 -5.314 -6.505 1.00 91.75 91 GLY A C 1
ATOM 688 O O . GLY A 1 91 ? -10.093 -5.227 -5.822 1.00 91.75 91 GLY A O 1
ATOM 689 N N . LYS A 1 92 ? -11.052 -5.381 -7.843 1.00 93.81 92 LYS A N 1
ATOM 690 C CA . LYS A 1 92 ? -9.791 -5.362 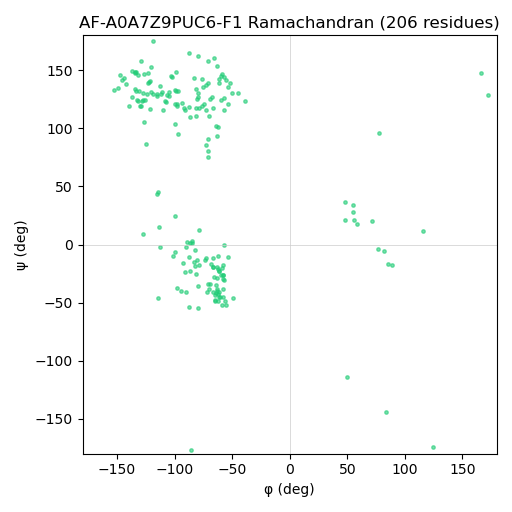-8.619 1.00 93.81 92 LYS A CA 1
ATOM 691 C C . LYS A 1 92 ? -8.923 -4.144 -8.309 1.00 93.81 92 LYS A C 1
ATOM 693 O O . LYS A 1 92 ? -7.776 -4.280 -7.907 1.00 93.81 92 LYS A O 1
ATOM 698 N N . THR A 1 93 ? -9.505 -2.949 -8.390 1.00 93.06 93 THR A N 1
ATOM 699 C CA . THR A 1 93 ? -8.803 -1.703 -8.055 1.00 93.06 93 THR A CA 1
ATOM 700 C C . THR A 1 93 ? -8.383 -1.651 -6.586 1.00 93.06 93 THR A C 1
ATOM 702 O O . THR A 1 93 ? -7.378 -1.029 -6.279 1.00 93.06 93 THR A O 1
ATOM 705 N N . ALA A 1 94 ? -9.108 -2.318 -5.680 1.00 94.31 94 ALA A N 1
ATOM 706 C CA . ALA A 1 94 ? -8.714 -2.392 -4.274 1.00 94.31 94 ALA A CA 1
ATOM 707 C C . ALA A 1 94 ? -7.448 -3.251 -4.083 1.00 94.31 94 ALA A C 1
ATOM 709 O O . ALA A 1 94 ? -6.607 -2.907 -3.265 1.00 94.31 94 ALA A O 1
ATOM 710 N N . ILE A 1 95 ? -7.250 -4.310 -4.876 1.00 95.50 95 ILE A N 1
ATOM 711 C CA . ILE A 1 95 ? -5.993 -5.083 -4.863 1.00 95.50 95 ILE A CA 1
ATOM 712 C C . ILE A 1 95 ? -4.817 -4.190 -5.283 1.00 95.50 95 ILE A C 1
ATOM 714 O O . ILE A 1 95 ? -3.806 -4.130 -4.587 1.00 95.50 95 ILE A O 1
ATOM 718 N N . LEU A 1 96 ? -4.970 -3.449 -6.387 1.00 94.81 96 LEU A N 1
ATOM 719 C CA . LEU A 1 96 ? -3.943 -2.515 -6.867 1.00 94.81 96 LEU A CA 1
ATOM 720 C C . LEU A 1 96 ? -3.676 -1.385 -5.861 1.00 94.81 96 LEU A C 1
ATOM 722 O O . LEU A 1 96 ? -2.532 -0.998 -5.640 1.00 94.81 96 LEU A O 1
ATOM 726 N N . GLU A 1 97 ? -4.725 -0.887 -5.208 1.00 94.81 97 GLU A N 1
ATOM 727 C CA . GLU A 1 97 ? -4.631 0.103 -4.134 1.00 94.81 97 GLU A CA 1
ATOM 728 C C . GLU A 1 97 ? -3.877 -0.414 -2.916 1.00 94.81 97 GLU A C 1
ATOM 730 O O . GLU A 1 97 ? -3.060 0.321 -2.371 1.00 94.81 97 GLU A O 1
ATOM 735 N N . ALA A 1 98 ? -4.085 -1.667 -2.521 1.00 96.12 98 ALA A N 1
ATOM 736 C CA . ALA A 1 98 ? -3.353 -2.264 -1.414 1.00 96.12 98 ALA A CA 1
ATOM 737 C C . ALA A 1 98 ? -1.851 -2.391 -1.711 1.00 96.12 98 ALA A C 1
ATOM 739 O O . ALA A 1 98 ? -1.027 -2.026 -0.875 1.00 96.12 98 ALA A O 1
ATOM 740 N N . LEU A 1 99 ? -1.489 -2.829 -2.921 1.00 95.00 99 LEU A N 1
ATOM 741 C CA . LEU A 1 99 ? -0.091 -2.878 -3.359 1.00 95.00 99 LEU A CA 1
ATOM 742 C C . LEU A 1 99 ? 0.539 -1.480 -3.408 1.00 95.00 99 LEU A C 1
ATOM 744 O O . LEU A 1 99 ? 1.661 -1.282 -2.945 1.00 95.00 99 LEU A O 1
ATOM 748 N N . HIS A 1 100 ? -0.195 -0.491 -3.921 1.00 93.38 100 HIS A N 1
ATOM 749 C CA . HIS A 1 100 ? 0.267 0.892 -3.947 1.00 93.38 100 HIS A CA 1
ATOM 750 C C . HIS A 1 100 ? 0.457 1.466 -2.537 1.00 93.38 100 HIS A C 1
ATOM 752 O O . HIS A 1 100 ? 1.472 2.108 -2.272 1.00 93.38 100 HIS A O 1
ATOM 758 N N . LEU A 1 101 ? -0.468 1.185 -1.616 1.00 94.00 101 LEU A N 1
ATOM 759 C CA . LEU A 1 101 ? -0.359 1.565 -0.209 1.00 94.00 101 LEU A CA 1
ATOM 760 C C . LEU A 1 101 ? 0.905 0.984 0.430 1.00 94.00 101 LEU A C 1
ATOM 762 O O . LEU A 1 101 ? 1.632 1.732 1.073 1.00 94.00 101 LEU A O 1
ATOM 766 N N . LEU A 1 102 ? 1.216 -0.296 0.205 1.00 94.06 102 LEU A N 1
ATOM 767 C CA . LEU A 1 102 ? 2.442 -0.925 0.720 1.00 94.06 102 LEU A CA 1
ATOM 768 C C . LEU A 1 102 ? 3.737 -0.297 0.176 1.00 94.06 102 LEU A C 1
ATOM 770 O O . LEU A 1 102 ? 4.778 -0.433 0.803 1.00 94.06 102 LEU A O 1
ATOM 774 N N . SER A 1 103 ? 3.691 0.397 -0.962 1.00 90.00 103 SER A N 1
ATOM 775 C CA . SER A 1 103 ? 4.858 1.083 -1.538 1.00 90.00 103 SER A CA 1
ATOM 776 C C . SER A 1 103 ? 4.952 2.560 -1.142 1.00 90.00 103 SER A C 1
ATOM 778 O O . SER A 1 103 ? 6.042 3.079 -0.913 1.00 90.00 103 SER A O 1
ATOM 780 N N . ALA A 1 104 ? 3.815 3.258 -1.098 1.00 88.00 104 ALA A N 1
ATOM 781 C CA . ALA A 1 104 ? 3.755 4.716 -0.975 1.00 88.00 104 ALA A CA 1
ATOM 782 C C . ALA A 1 104 ? 3.173 5.205 0.358 1.00 88.00 104 ALA A C 1
ATOM 784 O O . ALA A 1 104 ? 3.024 6.410 0.550 1.00 88.00 104 ALA A O 1
ATOM 785 N N . ALA A 1 105 ? 2.739 4.292 1.234 1.00 89.94 105 ALA A N 1
ATOM 786 C CA . ALA A 1 105 ? 1.986 4.582 2.454 1.00 89.94 105 ALA A CA 1
ATOM 787 C C . ALA A 1 105 ? 0.793 5.533 2.243 1.00 89.94 105 ALA A C 1
ATOM 789 O O . ALA A 1 105 ? 0.310 6.154 3.188 1.00 89.94 105 ALA A O 1
ATOM 790 N N . ARG A 1 106 ? 0.280 5.660 1.018 1.00 88.50 106 ARG A N 1
ATOM 791 C CA . ARG A 1 106 ? -0.796 6.584 0.657 1.00 88.50 106 ARG A CA 1
ATOM 792 C C . ARG A 1 106 ? -1.683 5.943 -0.392 1.00 88.50 106 ARG A C 1
ATOM 794 O O . ARG A 1 106 ? -1.203 5.213 -1.248 1.00 88.50 106 ARG A O 1
ATOM 801 N N . SER A 1 107 ? -2.981 6.205 -0.309 1.00 90.12 107 SER A N 1
ATOM 802 C CA . SER A 1 107 ? -3.911 5.795 -1.353 1.00 90.12 107 SER A CA 1
ATOM 803 C C . SER A 1 107 ? -3.907 6.809 -2.496 1.00 90.12 107 SER A C 1
ATOM 805 O O . SER A 1 107 ? -3.842 8.019 -2.269 1.00 90.12 107 SER A O 1
ATOM 807 N N . PHE A 1 108 ? -4.032 6.309 -3.723 1.00 86.06 108 PHE A N 1
ATOM 808 C CA . PHE A 1 108 ? -4.258 7.140 -4.903 1.00 86.06 108 PHE A CA 1
ATOM 809 C C . PHE A 1 108 ? -5.733 7.553 -5.070 1.00 86.06 108 PHE A C 1
ATOM 811 O O . PHE A 1 108 ? -6.021 8.461 -5.840 1.00 86.06 108 PHE A O 1
ATOM 818 N N . ARG A 1 109 ? -6.672 6.926 -4.340 1.00 85.69 109 ARG A N 1
ATOM 819 C CA . ARG A 1 109 ? -8.126 7.180 -4.451 1.00 85.69 109 ARG A CA 1
ATOM 820 C C . ARG A 1 109 ? -8.733 7.792 -3.198 1.00 85.69 109 ARG A C 1
ATOM 822 O O . ARG A 1 109 ? -9.555 8.696 -3.293 1.00 85.69 109 ARG A O 1
ATOM 829 N N . ALA A 1 110 ? -8.393 7.249 -2.033 1.00 86.00 110 ALA A N 1
ATOM 830 C CA . ALA A 1 110 ? -8.975 7.660 -0.766 1.00 86.00 110 ALA A CA 1
ATOM 831 C C . ALA A 1 110 ? -8.394 8.999 -0.316 1.00 86.00 110 ALA A C 1
ATOM 833 O O . ALA A 1 110 ? -7.179 9.211 -0.351 1.00 86.00 110 ALA A O 1
ATOM 834 N N . ARG A 1 111 ? -9.268 9.891 0.153 1.00 83.38 111 ARG A N 1
ATOM 835 C CA . ARG A 1 111 ? -8.849 11.175 0.738 1.00 83.38 111 ARG A CA 1
ATOM 836 C C . ARG A 1 111 ? -8.642 11.079 2.243 1.00 83.38 111 ARG A C 1
ATOM 838 O O . ARG A 1 111 ? -7.912 11.889 2.808 1.00 83.38 111 ARG A O 1
ATOM 845 N N . ARG A 1 112 ? -9.295 10.109 2.883 1.00 86.00 112 ARG A N 1
ATOM 846 C CA . ARG A 1 112 ? -9.296 9.903 4.331 1.00 86.00 112 ARG A CA 1
ATOM 847 C C . ARG A 1 112 ? -9.059 8.435 4.660 1.00 86.00 112 ARG A C 1
ATOM 849 O O . ARG A 1 112 ? -9.495 7.546 3.934 1.00 86.00 112 ARG A O 1
ATOM 856 N N . GLU A 1 113 ? -8.414 8.184 5.793 1.00 84.81 113 GLU A N 1
ATOM 857 C CA . GLU A 1 113 ? -8.060 6.825 6.225 1.00 84.81 113 GLU A CA 1
ATOM 858 C C . GLU A 1 113 ? -9.299 5.959 6.536 1.00 84.81 113 GLU A C 1
ATOM 860 O O . GLU A 1 113 ? -9.292 4.746 6.330 1.00 84.81 113 GLU A O 1
ATOM 865 N N . ASN A 1 114 ? -10.413 6.582 6.941 1.00 83.94 114 ASN A N 1
ATOM 866 C CA . ASN A 1 114 ? -11.676 5.886 7.206 1.00 83.94 114 ASN A CA 1
ATOM 867 C C . ASN A 1 114 ? -12.329 5.278 5.950 1.00 83.94 114 ASN A C 1
ATOM 869 O O . ASN A 1 114 ? -13.169 4.395 6.081 1.00 83.94 114 ASN A O 1
ATOM 873 N N . GLU A 1 115 ? -11.960 5.727 4.747 1.00 90.00 115 GLU A N 1
ATOM 874 C CA . GLU A 1 115 ? -12.491 5.203 3.481 1.00 90.00 115 GLU A CA 1
ATOM 875 C C . GLU A 1 115 ? -11.831 3.875 3.072 1.00 90.00 115 GLU A C 1
ATOM 877 O O . GLU A 1 115 ? -12.351 3.161 2.208 1.00 90.00 115 GLU A O 1
ATOM 882 N N . LEU A 1 116 ? -10.670 3.552 3.651 1.00 93.50 116 LEU A N 1
ATOM 883 C CA . LEU A 1 116 ? -9.926 2.325 3.356 1.00 93.50 116 LEU A CA 1
ATOM 884 C C . LEU A 1 116 ? -10.500 1.122 4.096 1.00 93.50 116 LEU A C 1
ATOM 886 O O . LEU A 1 116 ? -10.521 0.016 3.556 1.00 93.50 116 LEU A O 1
ATOM 890 N N . CYS A 1 117 ? -10.978 1.342 5.316 1.00 93.56 117 CYS A N 1
ATOM 891 C CA . CYS A 1 117 ? -11.499 0.287 6.166 1.00 93.56 117 CYS A CA 1
ATOM 892 C C . CYS A 1 117 ? -12.895 -0.139 5.699 1.00 93.56 117 CYS A C 1
ATOM 894 O O . CYS A 1 117 ? -13.712 0.673 5.262 1.00 93.56 117 CYS A O 1
ATOM 896 N N . ARG A 1 118 ? -13.176 -1.437 5.787 1.00 93.62 118 ARG A N 1
ATOM 897 C CA . ARG A 1 118 ? -14.486 -2.008 5.478 1.00 93.62 118 ARG A CA 1
ATOM 898 C C . ARG A 1 118 ? -15.549 -1.388 6.390 1.00 93.62 118 ARG A C 1
ATOM 900 O O . ARG A 1 118 ? -15.303 -1.118 7.564 1.00 93.62 118 ARG A O 1
ATOM 907 N N . TRP A 1 119 ? -16.753 -1.209 5.851 1.00 90.38 119 TRP A N 1
ATOM 908 C CA . TRP A 1 119 ? -17.884 -0.653 6.592 1.00 90.38 119 TRP A CA 1
ATOM 909 C C . TRP A 1 119 ? -18.129 -1.372 7.929 1.00 90.38 119 TRP A C 1
ATOM 911 O O . TRP A 1 119 ? -18.050 -2.602 8.011 1.00 90.38 119 TRP A O 1
ATOM 921 N N . SER A 1 120 ? -18.439 -0.586 8.962 1.00 90.44 120 SER A N 1
ATOM 922 C CA . SER A 1 120 ? -18.652 -1.035 10.346 1.00 90.44 120 SER A CA 1
ATOM 923 C C . SER A 1 120 ? -17.472 -1.769 10.996 1.00 90.44 120 SER A C 1
ATOM 925 O O . SER A 1 120 ? -17.667 -2.440 12.004 1.00 90.44 120 SER A O 1
ATOM 927 N N . GLN A 1 121 ? -16.255 -1.651 10.459 1.00 94.31 121 GLN A N 1
ATOM 928 C CA . GLN A 1 121 ? -15.049 -2.187 11.092 1.00 94.31 121 GLN A CA 1
ATOM 929 C C . GLN A 1 121 ? -14.240 -1.065 11.745 1.00 94.31 121 GLN A C 1
ATOM 931 O O . GLN A 1 121 ? -14.188 0.058 11.243 1.00 94.31 121 GLN A O 1
ATOM 936 N N . SER A 1 122 ? -13.608 -1.375 12.875 1.00 93.69 122 SER A N 1
ATOM 937 C CA . SER A 1 122 ? -12.710 -0.472 13.608 1.00 93.69 122 SER A CA 1
ATOM 938 C C . SER A 1 122 ? -11.234 -0.749 13.328 1.00 93.69 122 SER A C 1
ATOM 940 O O . SER A 1 122 ? -10.376 0.003 13.784 1.00 93.69 122 SER A O 1
ATOM 942 N N . THR A 1 123 ? -10.926 -1.811 12.584 1.00 95.62 123 THR A N 1
ATOM 943 C CA . THR A 1 123 ? -9.564 -2.199 12.220 1.00 95.62 123 THR A CA 1
ATOM 944 C C . THR A 1 123 ? -9.487 -2.620 10.762 1.00 95.62 123 THR A C 1
ATOM 946 O O . THR A 1 123 ? -10.450 -3.146 10.203 1.00 95.62 123 THR A O 1
ATOM 949 N N . CYS A 1 124 ? -8.329 -2.394 10.154 1.00 96.62 124 CYS A N 1
ATOM 950 C CA . CYS A 1 124 ? -7.983 -2.831 8.810 1.00 96.62 124 CYS A CA 1
ATOM 951 C C . CYS A 1 124 ? -6.485 -3.125 8.748 1.00 96.62 124 CYS A C 1
ATOM 953 O O . CYS A 1 124 ? -5.691 -2.447 9.400 1.00 96.62 124 CYS A O 1
ATOM 955 N N . LEU A 1 125 ? -6.101 -4.117 7.952 1.00 97.50 125 LEU A N 1
ATOM 956 C CA . LEU A 1 125 ? -4.718 -4.542 7.788 1.00 97.50 125 LEU A CA 1
ATOM 957 C C . LEU A 1 125 ? -4.452 -4.930 6.331 1.00 97.50 125 LEU A C 1
ATOM 959 O O . LEU A 1 125 ? -5.267 -5.586 5.677 1.00 97.50 125 LEU A O 1
ATOM 963 N N . ILE A 1 126 ? -3.289 -4.518 5.843 1.00 98.12 126 ILE A N 1
ATOM 964 C CA . ILE A 1 126 ? -2.717 -4.927 4.566 1.00 98.12 126 ILE A CA 1
ATOM 965 C C . ILE A 1 126 ? -1.324 -5.468 4.866 1.00 98.12 126 ILE A C 1
ATOM 967 O O . ILE A 1 126 ? -0.510 -4.753 5.442 1.00 98.12 126 ILE A O 1
ATOM 971 N N . GLU A 1 127 ? -1.044 -6.699 4.458 1.00 98.00 127 GLU A N 1
ATOM 972 C CA . GLU A 1 127 ? 0.277 -7.321 4.582 1.00 98.00 127 GLU A CA 1
ATOM 973 C C . GLU A 1 127 ? 0.753 -7.767 3.206 1.00 98.00 127 GLU A C 1
ATOM 975 O O . GLU A 1 127 ? -0.026 -8.310 2.418 1.00 98.00 127 GLU A O 1
ATOM 980 N N . GLY A 1 128 ? 2.032 -7.559 2.919 1.00 97.12 128 GLY A N 1
ATOM 981 C CA . GLY A 1 128 ? 2.658 -8.016 1.690 1.00 97.12 128 GLY A CA 1
ATOM 982 C C . GLY A 1 128 ? 3.995 -8.681 1.962 1.00 97.12 128 GLY A C 1
ATOM 983 O O . GLY A 1 128 ? 4.829 -8.131 2.680 1.00 97.12 128 GLY A O 1
ATOM 984 N N . ASP A 1 129 ? 4.194 -9.837 1.336 1.00 95.56 129 ASP A N 1
ATOM 985 C CA . ASP A 1 129 ? 5.488 -10.504 1.272 1.00 95.56 129 ASP A CA 1
ATOM 986 C C . ASP A 1 129 ? 6.068 -10.317 -0.118 1.00 95.56 129 ASP A C 1
ATOM 988 O O . ASP A 1 129 ? 5.420 -10.616 -1.129 1.00 95.56 129 ASP A O 1
ATOM 992 N N . PHE A 1 130 ? 7.303 -9.840 -0.159 1.00 92.69 130 PHE A N 1
ATOM 993 C CA . PHE A 1 130 ? 8.021 -9.552 -1.384 1.00 92.69 130 PHE A CA 1
ATOM 994 C C . PHE A 1 130 ? 9.368 -10.260 -1.376 1.00 92.69 130 PHE A C 1
ATOM 996 O O . PHE A 1 130 ? 10.013 -10.386 -0.337 1.00 92.69 130 PHE A O 1
ATOM 1003 N N . ARG A 1 131 ? 9.821 -10.675 -2.553 1.00 89.38 131 ARG A N 1
ATOM 1004 C CA . ARG A 1 131 ? 11.152 -11.237 -2.765 1.00 89.38 131 ARG A CA 1
ATOM 1005 C C . ARG A 1 131 ? 11.948 -10.313 -3.666 1.00 89.38 131 ARG A C 1
ATOM 1007 O O . ARG A 1 131 ? 11.463 -9.960 -4.738 1.00 89.38 131 ARG A O 1
ATOM 1014 N N . THR A 1 132 ? 13.146 -9.936 -3.240 1.00 83.62 132 THR A N 1
ATOM 1015 C CA . THR A 1 132 ? 14.089 -9.195 -4.085 1.00 83.62 132 THR A CA 1
ATOM 1016 C C . THR A 1 132 ? 14.955 -10.146 -4.911 1.00 83.62 132 THR A C 1
ATOM 1018 O O . THR A 1 132 ? 15.053 -11.333 -4.597 1.00 83.62 132 THR A O 1
ATOM 1021 N N . ASP A 1 133 ? 15.634 -9.626 -5.930 1.00 74.50 133 ASP A N 1
ATOM 1022 C CA . ASP A 1 133 ? 16.568 -10.400 -6.765 1.00 74.50 133 ASP A CA 1
ATOM 1023 C C . ASP A 1 133 ? 17.713 -11.068 -5.994 1.00 74.50 133 ASP A C 1
ATOM 1025 O O . ASP A 1 133 ? 18.200 -12.123 -6.391 1.00 74.50 133 ASP A O 1
ATOM 1029 N N . LEU A 1 134 ? 18.101 -10.509 -4.843 1.00 74.06 134 LEU A N 1
ATOM 1030 C CA . LEU A 1 134 ? 19.078 -11.116 -3.929 1.00 74.06 134 LEU A CA 1
ATOM 1031 C C . LEU A 1 134 ? 18.468 -12.240 -3.068 1.00 74.06 134 LEU A C 1
ATOM 1033 O O . LEU A 1 134 ? 19.068 -12.662 -2.085 1.00 74.06 134 LEU A O 1
ATOM 1037 N N . ASN A 1 135 ? 17.256 -12.703 -3.394 1.00 70.06 135 ASN A N 1
ATOM 1038 C CA . ASN A 1 135 ? 16.450 -13.634 -2.600 1.00 70.06 135 ASN A CA 1
ATOM 1039 C C . ASN A 1 135 ? 16.188 -13.170 -1.154 1.00 70.06 135 ASN A C 1
ATOM 1041 O O . ASN A 1 135 ? 15.820 -13.976 -0.301 1.00 70.06 135 ASN A O 1
ATOM 1045 N N . HIS A 1 136 ? 16.309 -11.872 -0.863 1.00 80.94 136 HIS A N 1
ATOM 1046 C CA . HIS A 1 136 ? 15.934 -11.345 0.443 1.00 80.94 136 HIS A CA 1
ATOM 1047 C C . HIS A 1 136 ? 14.416 -11.150 0.505 1.00 80.94 136 HIS A C 1
ATOM 1049 O O . HIS A 1 136 ? 13.823 -10.468 -0.337 1.00 80.94 136 HIS A O 1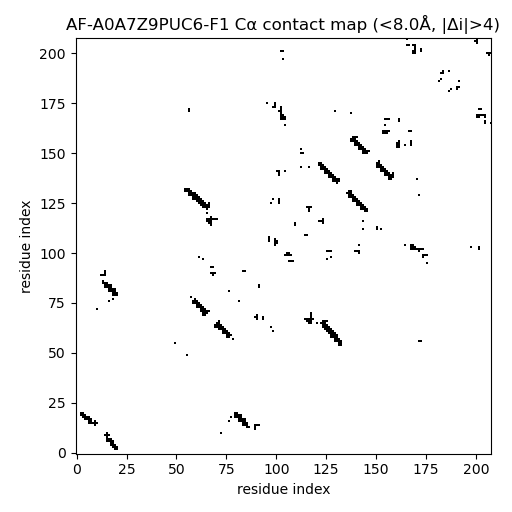
ATOM 1055 N N . GLY A 1 137 ? 13.792 -11.754 1.515 1.00 87.69 137 GLY A N 1
ATOM 1056 C CA . GLY A 1 137 ? 12.386 -11.533 1.830 1.00 87.69 137 GLY A CA 1
ATOM 1057 C C . GLY A 1 137 ? 12.184 -10.157 2.461 1.00 87.69 137 GLY A C 1
ATOM 1058 O O . GLY A 1 137 ? 12.963 -9.742 3.319 1.00 87.69 137 GLY A O 1
ATOM 1059 N N . ARG A 1 138 ? 11.136 -9.451 2.045 1.00 90.31 138 ARG A N 1
ATOM 1060 C CA . ARG A 1 138 ? 10.651 -8.224 2.679 1.00 90.31 138 ARG A CA 1
ATOM 1061 C C . ARG A 1 138 ? 9.204 -8.440 3.094 1.00 90.31 138 ARG A C 1
ATOM 1063 O O . ARG A 1 138 ? 8.348 -8.624 2.232 1.00 90.31 138 ARG A O 1
ATOM 1070 N N . HIS A 1 139 ? 8.946 -8.395 4.394 1.00 94.62 139 HIS A N 1
ATOM 1071 C CA . HIS A 1 139 ? 7.597 -8.380 4.941 1.00 94.62 139 HIS A CA 1
ATOM 1072 C C . HIS A 1 139 ? 7.203 -6.946 5.302 1.00 94.62 139 HIS A C 1
ATOM 1074 O O . HIS A 1 139 ? 7.890 -6.293 6.090 1.00 94.62 139 HIS A O 1
ATOM 1080 N N . LEU A 1 140 ? 6.123 -6.441 4.710 1.00 95.25 140 LEU A N 1
ATOM 1081 C CA . LEU A 1 140 ? 5.588 -5.110 4.990 1.00 95.25 140 LEU A CA 1
ATOM 1082 C C . LEU A 1 140 ? 4.151 -5.231 5.481 1.00 95.25 140 LEU A C 1
ATOM 1084 O O . LEU A 1 140 ? 3.364 -5.983 4.902 1.00 95.25 140 LEU A O 1
ATOM 1088 N N . SER A 1 141 ? 3.780 -4.421 6.470 1.00 97.12 141 SER A N 1
ATOM 1089 C CA . SER A 1 141 ? 2.379 -4.266 6.848 1.00 97.12 141 SER A CA 1
ATOM 1090 C C . SER A 1 141 ? 1.977 -2.810 7.049 1.00 97.12 141 SER A C 1
ATOM 1092 O O . SER A 1 141 ? 2.763 -1.975 7.502 1.00 97.12 141 SER A O 1
ATOM 1094 N N . LEU A 1 142 ? 0.720 -2.519 6.724 1.00 96.81 142 LEU A N 1
ATOM 1095 C CA . LEU A 1 142 ? 0.030 -1.290 7.082 1.00 96.81 142 LEU A CA 1
ATOM 1096 C C . LEU A 1 142 ? -1.243 -1.637 7.833 1.00 96.81 142 LEU A C 1
ATOM 1098 O O . LEU A 1 142 ? -2.059 -2.430 7.362 1.00 96.81 142 LEU A O 1
ATOM 1102 N N . SER A 1 143 ? -1.425 -1.005 8.982 1.00 96.19 143 SER A N 1
ATOM 1103 C CA . SER A 1 143 ? -2.599 -1.183 9.822 1.00 96.19 143 SER A CA 1
ATOM 1104 C C . SER A 1 143 ? -3.296 0.144 10.061 1.00 96.19 143 SER A C 1
ATOM 1106 O O . SER A 1 143 ? -2.677 1.206 10.135 1.00 96.19 143 SER A O 1
ATOM 1108 N N . TRP A 1 144 ? -4.609 0.064 10.197 1.00 95.75 144 TRP A N 1
ATOM 1109 C CA . TRP A 1 144 ? -5.453 1.167 10.611 1.00 95.75 144 TRP A CA 1
ATOM 1110 C C . TRP A 1 144 ? -6.297 0.699 11.773 1.00 95.75 144 TRP A C 1
ATOM 1112 O O . TRP A 1 144 ? -6.932 -0.353 11.700 1.00 95.75 144 TRP A O 1
ATOM 1122 N N . GLN A 1 145 ? -6.314 1.490 12.835 1.00 95.19 145 GLN A N 1
ATOM 1123 C CA . GLN A 1 145 ? -7.109 1.216 14.017 1.00 95.19 145 GLN A CA 1
ATOM 1124 C C . GLN A 1 145 ? -7.846 2.478 14.431 1.00 95.19 145 GLN A C 1
ATOM 1126 O O . GLN A 1 145 ? -7.259 3.557 14.522 1.00 95.19 145 GLN A O 1
ATOM 1131 N N . ARG A 1 146 ? -9.141 2.333 14.691 1.00 93.69 146 ARG A N 1
ATOM 1132 C CA . ARG A 1 146 ? -9.966 3.394 15.240 1.00 93.69 146 ARG A CA 1
ATOM 1133 C C . ARG A 1 146 ? -9.893 3.355 16.762 1.00 93.69 146 ARG A C 1
ATOM 1135 O O . ARG A 1 146 ? -10.301 2.365 17.365 1.00 93.69 146 ARG A O 1
ATOM 1142 N N . ALA A 1 147 ? -9.395 4.428 17.360 1.00 89.38 147 ALA A N 1
ATOM 1143 C CA . ALA A 1 147 ? -9.352 4.639 18.803 1.00 89.38 147 ALA A CA 1
ATOM 1144 C C . ALA A 1 147 ? -9.898 6.041 19.095 1.00 89.38 147 ALA A C 1
ATOM 1146 O O . ALA A 1 147 ? -9.535 6.987 18.401 1.00 89.38 147 ALA A O 1
ATOM 1147 N N . ASP A 1 148 ? -10.807 6.158 20.064 1.00 87.69 148 ASP A N 1
ATOM 1148 C CA . ASP A 1 148 ? -11.395 7.440 20.489 1.00 87.69 148 ASP A CA 1
ATOM 1149 C C . ASP A 1 148 ? -12.043 8.247 19.347 1.00 87.69 148 ASP A C 1
ATOM 1151 O O . ASP A 1 148 ? -12.013 9.471 19.301 1.00 87.69 148 ASP A O 1
ATOM 1155 N N . GLY A 1 149 ? -12.632 7.542 18.376 1.00 85.12 149 GLY A N 1
ATOM 1156 C CA . GLY A 1 149 ? -13.287 8.148 17.215 1.00 85.12 149 GLY A CA 1
ATOM 1157 C C . GLY A 1 149 ? -12.352 8.473 16.047 1.00 85.12 149 GLY A C 1
ATOM 1158 O O . GLY A 1 149 ? -12.847 8.563 14.920 1.00 85.12 149 GLY A O 1
ATOM 1159 N N . GLU A 1 150 ? -11.038 8.521 16.272 1.00 89.25 150 GLU A N 1
ATOM 1160 C CA . GLU A 1 150 ? -10.013 8.842 15.277 1.00 89.25 150 GLU A CA 1
ATOM 1161 C C . GLU A 1 150 ? -9.337 7.596 14.698 1.00 89.25 150 GLU A C 1
ATOM 1163 O O . GLU A 1 150 ? -9.182 6.570 15.361 1.00 89.25 150 GLU A O 1
ATOM 1168 N N . TRP A 1 151 ? -8.914 7.680 13.435 1.00 92.12 151 TRP A N 1
ATOM 1169 C CA . TRP A 1 151 ? -8.171 6.612 12.769 1.00 92.12 151 TRP A CA 1
ATOM 1170 C C . TRP A 1 151 ? -6.672 6.840 12.903 1.00 92.12 151 TRP A C 1
ATOM 1172 O O . TRP A 1 151 ? -6.146 7.846 12.433 1.00 92.12 151 TRP A O 1
ATOM 1182 N N . LYS A 1 152 ? -5.980 5.866 13.492 1.00 92.38 152 LYS A N 1
ATOM 1183 C CA . LYS A 1 152 ? -4.523 5.840 13.606 1.00 92.38 152 LYS A CA 1
ATOM 1184 C C . LYS A 1 152 ? -3.955 4.844 12.610 1.00 92.38 152 LYS A C 1
ATOM 1186 O O . LYS A 1 152 ? -4.420 3.708 12.526 1.00 92.38 152 LYS A O 1
ATOM 1191 N N . LYS A 1 153 ? -2.945 5.285 11.866 1.00 93.38 153 LYS A N 1
ATOM 1192 C CA . LYS A 1 153 ? -2.209 4.471 10.903 1.00 93.38 153 LYS A CA 1
ATOM 1193 C C . LYS A 1 153 ? -0.905 3.979 11.516 1.00 93.38 153 LYS A C 1
ATOM 1195 O O . LYS A 1 153 ? -0.159 4.768 12.090 1.00 93.38 153 LYS A O 1
ATOM 1200 N N . GLY A 1 154 ? -0.630 2.692 11.367 1.00 94.19 154 GLY A N 1
ATOM 1201 C CA . GLY A 1 154 ? 0.627 2.056 11.732 1.00 94.19 154 GLY A CA 1
ATOM 1202 C C . GLY A 1 154 ? 1.278 1.401 10.521 1.00 94.19 154 GLY A C 1
ATOM 1203 O O . GLY A 1 154 ? 0.593 0.978 9.590 1.00 94.19 154 GLY A O 1
ATOM 1204 N N . ALA A 1 155 ? 2.602 1.300 10.553 1.00 94.88 155 ALA A N 1
ATOM 1205 C CA . ALA A 1 155 ? 3.390 0.582 9.564 1.00 94.88 155 ALA A CA 1
ATOM 1206 C C . ALA A 1 155 ? 4.394 -0.333 10.269 1.00 94.88 155 ALA A C 1
ATOM 1208 O O . ALA A 1 155 ? 4.910 0.026 11.332 1.00 94.88 155 ALA A O 1
ATOM 1209 N N . SER A 1 156 ? 4.677 -1.494 9.685 1.00 94.06 156 SER A N 1
ATOM 1210 C CA . SER A 1 156 ? 5.773 -2.357 10.124 1.00 94.06 156 SER A CA 1
ATOM 1211 C C . SER A 1 156 ? 6.593 -2.875 8.948 1.00 94.06 156 SER A C 1
ATOM 1213 O O . SER A 1 156 ? 6.070 -3.091 7.852 1.00 94.06 156 SER A O 1
ATOM 1215 N N . PHE A 1 157 ? 7.883 -3.080 9.195 1.00 92.25 157 PHE A N 1
ATOM 1216 C CA . PHE A 1 157 ? 8.828 -3.685 8.267 1.00 92.25 157 PHE A CA 1
ATOM 1217 C C . PHE A 1 157 ? 9.537 -4.831 8.986 1.00 92.25 157 PHE A C 1
ATOM 1219 O O . PHE A 1 157 ? 10.080 -4.633 10.065 1.00 92.25 157 PHE A O 1
ATOM 1226 N N . GLN A 1 158 ? 9.488 -6.039 8.422 1.00 89.56 158 GLN A N 1
ATOM 1227 C CA . GLN A 1 158 ? 10.020 -7.265 9.041 1.00 89.56 158 GLN A CA 1
ATOM 1228 C C . GLN A 1 158 ? 9.464 -7.553 10.450 1.00 89.56 158 GLN A C 1
ATOM 1230 O O . GLN A 1 158 ? 10.118 -8.192 11.265 1.00 89.56 158 GLN A O 1
ATOM 1235 N N . GLY A 1 159 ? 8.240 -7.096 10.733 1.00 86.31 159 GLY A N 1
ATOM 1236 C CA . GLY A 1 159 ? 7.603 -7.231 12.048 1.00 86.31 159 GLY A CA 1
ATOM 1237 C C . GLY A 1 159 ? 7.900 -6.076 13.008 1.00 86.31 159 GLY A C 1
ATOM 1238 O O . GLY A 1 159 ? 7.114 -5.847 13.926 1.00 86.31 159 GLY A O 1
ATOM 1239 N N . ASP A 1 160 ? 8.936 -5.280 12.745 1.00 89.25 160 ASP A N 1
ATOM 1240 C CA . ASP A 1 160 ? 9.283 -4.123 13.564 1.00 89.25 160 ASP A CA 1
ATOM 1241 C C . ASP A 1 160 ? 8.424 -2.914 13.205 1.00 89.25 160 ASP A C 1
ATOM 1243 O O . ASP A 1 160 ? 8.224 -2.573 12.034 1.00 89.25 160 ASP A O 1
ATOM 1247 N N . LYS A 1 161 ? 7.899 -2.239 14.230 1.00 91.56 161 LYS A N 1
ATOM 1248 C CA . LYS A 1 161 ? 7.087 -1.036 14.043 1.00 91.56 161 LYS A CA 1
ATOM 1249 C C . LYS A 1 161 ? 7.959 0.097 13.511 1.00 91.56 161 LYS A C 1
ATOM 1251 O O . LYS A 1 161 ? 8.945 0.481 14.134 1.00 91.56 161 LYS A O 1
ATOM 1256 N N . VAL A 1 162 ? 7.533 0.696 12.405 1.00 90.56 162 VAL A N 1
ATOM 1257 C CA . VAL A 1 162 ? 8.205 1.863 11.840 1.00 90.56 162 VAL A CA 1
ATOM 1258 C C . VAL A 1 162 ? 7.783 3.113 12.614 1.00 90.56 162 VAL A C 1
ATOM 1260 O O . VAL A 1 162 ? 6.590 3.379 12.780 1.00 90.56 162 VAL A O 1
ATOM 1263 N N . ALA A 1 163 ? 8.760 3.883 13.097 1.00 85.31 163 ALA A N 1
ATOM 1264 C CA . ALA A 1 163 ? 8.510 5.090 13.885 1.00 85.31 163 ALA A CA 1
ATOM 1265 C C . ALA A 1 163 ? 7.948 6.241 13.034 1.00 85.31 163 ALA A C 1
ATOM 1267 O O . ALA A 1 163 ? 7.027 6.934 13.468 1.00 85.31 163 ALA A O 1
ATOM 1268 N N . LYS A 1 164 ? 8.473 6.432 11.816 1.00 83.75 164 LYS A N 1
ATOM 1269 C CA . LYS A 1 164 ? 8.008 7.450 10.868 1.00 83.75 164 LYS A CA 1
ATOM 1270 C C . LYS A 1 164 ? 7.543 6.789 9.577 1.00 83.75 164 LYS A C 1
ATOM 1272 O O . LYS A 1 164 ? 8.277 6.019 8.977 1.00 83.75 164 LYS A O 1
ATOM 1277 N N . LEU A 1 165 ? 6.360 7.154 9.083 1.00 83.94 165 LEU A N 1
ATOM 1278 C CA . LEU A 1 165 ? 5.863 6.649 7.790 1.00 83.94 165 LEU A CA 1
ATOM 1279 C C . LEU A 1 165 ? 6.806 6.963 6.617 1.00 83.94 165 LEU A C 1
ATOM 1281 O O . LEU A 1 165 ? 6.822 6.224 5.642 1.00 83.94 165 LEU A O 1
ATOM 1285 N N . ALA A 1 166 ? 7.599 8.028 6.739 1.00 80.50 166 ALA A N 1
ATOM 1286 C CA . ALA A 1 166 ? 8.716 8.361 5.861 1.00 80.50 166 ALA A CA 1
ATOM 1287 C C . ALA A 1 166 ? 9.673 7.177 5.629 1.00 80.50 166 ALA A C 1
ATOM 1289 O O . ALA A 1 166 ? 9.992 6.870 4.486 1.00 80.50 166 ALA A O 1
ATOM 1290 N N . ASP A 1 167 ? 10.054 6.471 6.696 1.00 80.50 167 ASP A N 1
ATOM 1291 C CA . ASP A 1 167 ? 11.029 5.374 6.645 1.00 80.50 167 ASP A CA 1
ATOM 1292 C C . ASP A 1 167 ? 10.442 4.104 5.998 1.00 80.50 167 ASP A C 1
ATOM 1294 O O . ASP A 1 167 ? 11.169 3.180 5.648 1.00 80.50 167 ASP A O 1
ATOM 1298 N N . PHE A 1 168 ? 9.115 4.051 5.837 1.00 83.25 168 PHE A N 1
ATOM 1299 C CA . PHE A 1 168 ? 8.414 2.980 5.128 1.00 83.25 168 PHE A CA 1
ATOM 1300 C C . PHE A 1 168 ? 8.414 3.196 3.603 1.00 83.25 168 PHE A C 1
ATOM 1302 O O . PHE A 1 168 ? 8.175 2.261 2.834 1.00 83.25 168 PHE A O 1
ATOM 1309 N N . LEU A 1 169 ? 8.665 4.426 3.139 1.00 81.62 169 LEU A N 1
ATOM 1310 C CA . LEU A 1 169 ? 8.723 4.735 1.712 1.00 81.62 169 LEU A CA 1
ATOM 1311 C C . LEU A 1 169 ? 9.981 4.122 1.085 1.00 81.62 169 LEU A C 1
ATOM 1313 O O . LEU A 1 169 ? 11.061 4.133 1.664 1.00 81.62 169 LEU A O 1
ATOM 1317 N N . GLY A 1 170 ? 9.838 3.561 -0.117 1.00 73.25 170 GLY A N 1
ATOM 1318 C CA . GLY A 1 170 ? 10.958 2.940 -0.838 1.00 73.25 170 GLY A CA 1
ATOM 1319 C C . GLY A 1 170 ? 11.293 1.506 -0.404 1.00 73.25 170 GLY A C 1
ATOM 1320 O O . GLY A 1 170 ? 12.068 0.826 -1.080 1.00 73.25 170 GLY A O 1
ATOM 1321 N N . CYS A 1 171 ? 10.646 0.972 0.643 1.00 81.62 171 CYS A N 1
ATOM 1322 C CA . CYS A 1 171 ? 10.785 -0.436 1.030 1.00 81.62 171 CYS A CA 1
ATOM 1323 C C . CYS A 1 171 ? 10.356 -1.405 -0.086 1.00 81.62 171 CYS A C 1
ATOM 1325 O O . CYS A 1 171 ? 10.863 -2.524 -0.153 1.00 81.62 171 CYS A O 1
ATOM 1327 N N . VAL A 1 172 ? 9.458 -0.992 -0.985 1.00 83.50 172 VAL A N 1
ATOM 1328 C CA . VAL A 1 172 ? 9.123 -1.718 -2.217 1.00 83.50 172 VAL A CA 1
ATOM 1329 C C . VAL A 1 172 ? 8.953 -0.715 -3.364 1.00 83.50 172 VAL A C 1
ATOM 1331 O O . VAL A 1 172 ? 8.055 0.133 -3.293 1.00 83.50 172 VAL A O 1
ATOM 1334 N N . PRO A 1 173 ? 9.764 -0.798 -4.436 1.00 79.81 173 PRO A N 1
ATOM 1335 C CA . PRO A 1 173 ? 9.569 0.019 -5.623 1.00 79.81 173 PRO A CA 1
ATOM 1336 C C . PRO A 1 173 ? 8.345 -0.487 -6.395 1.00 79.81 173 PRO A C 1
ATOM 1338 O O . PRO A 1 173 ? 8.325 -1.609 -6.893 1.00 79.81 173 PRO A O 1
ATOM 1341 N N . LEU A 1 174 ? 7.307 0.345 -6.488 1.00 85.44 174 LEU A N 1
ATOM 1342 C CA . LEU A 1 174 ? 6.110 0.056 -7.274 1.00 85.44 174 LEU A CA 1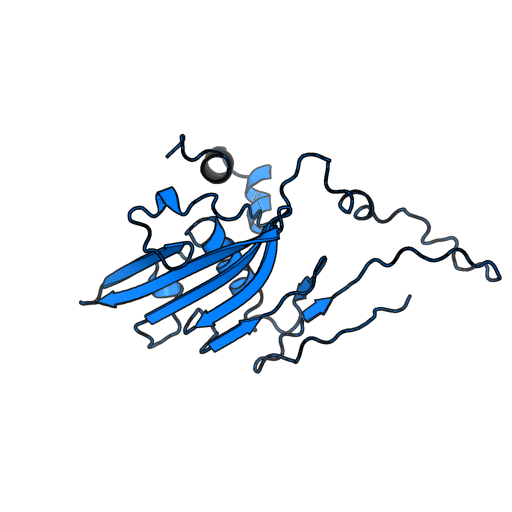
ATOM 1343 C C . LEU A 1 174 ? 5.677 1.301 -8.045 1.00 85.44 174 LEU A C 1
ATOM 1345 O O . LEU A 1 174 ? 5.453 2.368 -7.456 1.00 85.44 174 LEU A O 1
ATOM 1349 N N . SER A 1 175 ? 5.510 1.127 -9.357 1.00 86.06 175 SER A N 1
ATOM 1350 C CA . SER A 1 175 ? 4.848 2.090 -10.235 1.00 86.06 175 SER A CA 1
ATOM 1351 C C . SER A 1 175 ? 3.416 1.638 -10.491 1.00 86.06 175 SER A C 1
ATOM 1353 O O . SER A 1 175 ? 3.170 0.465 -10.771 1.00 86.06 175 SER A O 1
ATOM 1355 N N . LEU A 1 176 ? 2.471 2.564 -10.366 1.00 88.25 176 LEU A N 1
ATOM 1356 C CA . LEU A 1 176 ? 1.065 2.327 -10.653 1.00 88.25 176 LEU A CA 1
ATOM 1357 C C . LEU A 1 176 ? 0.686 3.208 -11.833 1.00 88.25 176 LEU A C 1
ATOM 1359 O O . LEU A 1 176 ? 0.923 4.409 -11.770 1.00 88.25 176 LEU A O 1
ATOM 1363 N N . PHE A 1 177 ? 0.068 2.601 -12.843 1.00 87.88 177 PHE A N 1
ATOM 1364 C CA . PHE A 1 177 ? -0.530 3.323 -13.953 1.00 87.88 177 PHE A CA 1
ATOM 1365 C C . PHE A 1 177 ? -2.050 3.302 -13.825 1.00 87.88 177 PHE A C 1
ATOM 1367 O O . PHE A 1 177 ? -2.650 2.238 -13.640 1.00 87.88 177 PHE A O 1
ATOM 1374 N N . THR A 1 178 ? -2.672 4.471 -13.902 1.00 87.44 178 THR A N 1
ATOM 1375 C CA . THR A 1 178 ? -4.120 4.655 -13.784 1.00 87.44 178 THR A CA 1
ATOM 1376 C C . THR A 1 178 ? -4.672 5.479 -14.948 1.00 87.44 178 THR A C 1
ATOM 1378 O O . THR A 1 178 ? -3.926 6.226 -15.574 1.00 87.44 178 THR A O 1
ATOM 1381 N N . PRO A 1 179 ? -5.978 5.382 -15.258 1.00 83.81 179 PRO A N 1
ATOM 1382 C CA . PRO A 1 179 ? -6.595 6.246 -16.268 1.00 83.81 179 PRO A CA 1
ATOM 1383 C C . PRO A 1 179 ? -6.437 7.746 -15.968 1.00 83.81 179 PRO A C 1
ATOM 1385 O O . PRO A 1 179 ? -6.332 8.544 -16.897 1.00 83.81 179 PRO A O 1
ATOM 1388 N N . ASP A 1 180 ? -6.371 8.113 -14.685 1.00 81.94 180 ASP A N 1
ATOM 1389 C CA . ASP A 1 180 ? -6.204 9.498 -14.233 1.00 81.94 180 ASP A CA 1
ATOM 1390 C C . ASP A 1 180 ? -4.806 10.052 -14.581 1.00 81.94 180 ASP A C 1
ATOM 1392 O O . ASP A 1 180 ? -4.611 11.264 -14.647 1.00 81.94 180 ASP A O 1
ATOM 1396 N N . ASP A 1 181 ? -3.837 9.186 -14.904 1.00 85.31 181 ASP A N 1
ATOM 1397 C CA . ASP A 1 181 ? -2.481 9.591 -15.293 1.00 85.31 181 ASP A CA 1
ATOM 1398 C C . ASP A 1 181 ? -2.450 10.343 -16.632 1.00 85.31 181 ASP A C 1
ATOM 1400 O O . ASP A 1 181 ? -1.448 10.980 -16.960 1.00 85.31 181 ASP A O 1
ATOM 1404 N N . LEU A 1 182 ? -3.548 10.339 -17.398 1.00 85.38 182 LEU A N 1
ATOM 1405 C CA . LEU A 1 182 ? -3.691 11.194 -18.577 1.00 85.38 182 LEU A CA 1
ATOM 1406 C C . LEU A 1 182 ? -3.547 12.686 -18.218 1.00 85.38 182 LEU A C 1
ATOM 1408 O O . LEU A 1 182 ? -3.019 13.466 -19.014 1.00 85.38 182 LEU A O 1
ATOM 1412 N N . GLU A 1 183 ? -3.916 13.075 -16.993 1.00 84.56 183 GLU A N 1
ATOM 1413 C CA . GLU A 1 183 ? -3.711 14.433 -16.480 1.00 84.56 183 GLU A CA 1
ATOM 1414 C C . GLU A 1 183 ? -2.230 14.818 -16.369 1.00 84.56 183 GLU A C 1
ATOM 1416 O O . GLU A 1 183 ? -1.903 16.004 -16.344 1.00 84.56 183 GLU A O 1
ATOM 1421 N N . LEU A 1 184 ? -1.296 13.863 -16.350 1.00 84.94 184 LEU A N 1
ATOM 1422 C CA . LEU A 1 184 ? 0.130 14.194 -16.400 1.00 84.94 184 LEU A CA 1
ATOM 1423 C C . LEU A 1 184 ? 0.496 14.864 -17.729 1.00 84.94 184 LEU A C 1
ATOM 1425 O O . LEU A 1 184 ? 1.333 15.774 -17.754 1.00 84.94 184 LEU A O 1
ATOM 1429 N N . VAL A 1 185 ? -0.159 14.448 -18.815 1.00 87.94 185 VAL A N 1
ATOM 1430 C CA . VAL A 1 185 ? 0.080 14.961 -20.166 1.00 87.94 185 VAL A CA 1
ATOM 1431 C C . VAL A 1 185 ? -0.633 16.295 -20.367 1.00 87.94 185 VAL A C 1
ATOM 1433 O O . VAL A 1 185 ? 0.003 17.283 -20.726 1.00 87.94 185 VAL A O 1
ATOM 1436 N N . SER A 1 186 ? -1.942 16.339 -20.116 1.00 87.50 186 SER A N 1
ATOM 1437 C CA . SER A 1 186 ? -2.793 17.489 -20.461 1.00 87.50 186 SER A CA 1
ATOM 1438 C C . SER A 1 186 ? -3.124 18.413 -19.288 1.00 87.50 186 SER A C 1
ATOM 1440 O O . SER A 1 186 ? -3.692 19.484 -19.491 1.00 87.50 186 SER A O 1
ATOM 1442 N N . GLY A 1 187 ? -2.808 18.011 -18.059 1.00 86.94 187 GLY A N 1
ATOM 1443 C CA . GLY A 1 187 ? -3.140 18.747 -16.848 1.00 86.94 187 GLY A CA 1
ATOM 1444 C C . GLY A 1 187 ? -2.126 19.825 -16.478 1.00 86.94 187 GLY A C 1
ATOM 1445 O O . GLY A 1 187 ? -1.139 20.111 -17.172 1.00 86.94 187 GLY A O 1
ATOM 1446 N N . SER A 1 188 ? -2.387 20.453 -15.335 1.00 91.69 188 SER A N 1
ATOM 1447 C CA . SER A 1 188 ? -1.602 21.585 -14.858 1.00 91.69 188 SER A CA 1
ATOM 1448 C C . SER A 1 188 ? -0.198 21.164 -14.382 1.00 91.69 188 SER A C 1
ATOM 1450 O O . SER A 1 188 ? 0.032 20.018 -13.982 1.00 91.69 188 SER A O 1
ATOM 1452 N N . PRO A 1 189 ? 0.773 22.097 -14.343 1.00 91.69 189 PRO A N 1
ATOM 1453 C CA . PRO A 1 189 ? 2.120 21.809 -13.849 1.00 91.69 189 PRO A CA 1
ATOM 1454 C C . PRO A 1 189 ? 2.184 21.313 -12.397 1.00 91.69 189 PRO A C 1
ATOM 1456 O O . PRO A 1 189 ? 3.196 20.740 -11.996 1.00 91.69 189 PRO A O 1
ATOM 1459 N N . SER A 1 190 ? 1.157 21.561 -11.575 1.00 89.56 190 SER A N 1
ATOM 1460 C CA . SER A 1 190 ? 1.128 21.074 -10.191 1.00 89.56 190 SER A CA 1
ATOM 1461 C C . SER A 1 190 ? 0.924 19.559 -10.114 1.00 89.56 190 SER A C 1
ATOM 1463 O O . SER A 1 190 ? 1.521 18.927 -9.245 1.00 89.56 190 SER A O 1
ATOM 1465 N N . VAL A 1 191 ? 0.163 18.967 -11.042 1.00 85.88 191 VAL A N 1
ATOM 1466 C CA . VAL A 1 191 ? -0.054 17.511 -11.110 1.00 85.88 191 VAL A CA 1
ATOM 1467 C C . VAL A 1 191 ? 1.263 16.795 -11.416 1.00 85.88 191 VAL A C 1
ATOM 1469 O O . VAL A 1 191 ? 1.655 15.886 -10.685 1.00 85.88 191 VAL A O 1
ATOM 1472 N N . ARG A 1 192 ? 2.006 17.274 -12.424 1.00 89.50 192 ARG A N 1
ATOM 1473 C CA . ARG A 1 192 ? 3.331 16.735 -12.777 1.00 89.50 192 ARG A CA 1
ATOM 1474 C C . ARG A 1 192 ? 4.342 16.861 -11.639 1.00 89.50 192 ARG A C 1
ATOM 1476 O O . ARG A 1 192 ? 5.036 15.892 -11.355 1.00 89.50 192 ARG A O 1
ATOM 1483 N N . ARG A 1 193 ? 4.406 18.024 -10.974 1.00 89.19 193 ARG A N 1
ATOM 1484 C CA . ARG A 1 193 ? 5.295 18.229 -9.815 1.00 89.19 193 ARG A CA 1
ATOM 1485 C C . ARG A 1 193 ? 4.990 17.233 -8.706 1.00 89.19 193 ARG A C 1
ATOM 1487 O O . ARG A 1 193 ? 5.865 16.471 -8.332 1.00 89.19 193 ARG A O 1
ATOM 1494 N N . ARG A 1 194 ? 3.723 17.128 -8.300 1.00 84.25 194 ARG A N 1
ATOM 1495 C CA . ARG A 1 194 ? 3.300 16.177 -7.267 1.00 84.25 194 ARG A CA 1
ATOM 1496 C C . ARG A 1 194 ? 3.632 14.723 -7.620 1.00 84.25 194 ARG A C 1
ATOM 1498 O O . ARG A 1 194 ? 3.980 13.951 -6.730 1.00 84.25 194 ARG A O 1
ATOM 1505 N N . TYR A 1 195 ? 3.489 14.336 -8.888 1.00 85.00 195 TYR A N 1
ATOM 1506 C CA . TYR A 1 195 ? 3.871 13.002 -9.352 1.00 85.00 195 TYR A CA 1
ATOM 1507 C C . TYR A 1 195 ? 5.384 12.776 -9.244 1.00 85.00 195 TYR A C 1
ATOM 1509 O O . TYR A 1 195 ? 5.807 11.768 -8.682 1.00 85.00 195 TYR A O 1
ATOM 1517 N N . LEU A 1 196 ? 6.195 13.722 -9.729 1.00 86.44 196 LEU A N 1
ATOM 1518 C CA . LEU A 1 196 ? 7.654 13.643 -9.639 1.00 86.44 196 LEU A CA 1
ATOM 1519 C C . LEU A 1 196 ? 8.130 13.609 -8.186 1.00 86.44 196 LEU A C 1
ATOM 1521 O O . LEU A 1 196 ? 8.933 12.743 -7.853 1.00 86.44 196 LEU A O 1
ATOM 1525 N N . ASP A 1 197 ? 7.583 14.466 -7.324 1.00 84.12 197 ASP A N 1
ATOM 1526 C CA . ASP A 1 197 ? 7.899 14.498 -5.895 1.00 84.12 197 ASP A CA 1
ATOM 1527 C C . ASP A 1 197 ? 7.650 13.119 -5.263 1.00 84.12 197 ASP A C 1
ATOM 1529 O O . ASP A 1 197 ? 8.538 12.552 -4.633 1.00 84.12 197 ASP A O 1
ATOM 1533 N N . LEU A 1 198 ? 6.484 12.511 -5.527 1.00 80.56 198 LEU A N 1
ATOM 1534 C CA . LEU A 1 198 ? 6.149 11.178 -5.017 1.00 80.56 198 LEU A CA 1
ATOM 1535 C C . LEU A 1 198 ? 7.114 10.091 -5.516 1.00 80.56 198 LEU A C 1
ATOM 1537 O O . LEU A 1 198 ? 7.470 9.191 -4.756 1.00 80.56 198 LEU A O 1
ATOM 1541 N N . MET A 1 199 ? 7.508 10.135 -6.791 1.00 82.38 199 MET A N 1
ATOM 1542 C CA . MET A 1 199 ? 8.432 9.150 -7.361 1.00 82.38 199 MET A CA 1
ATOM 1543 C C . MET A 1 199 ? 9.849 9.324 -6.809 1.00 82.38 199 MET A C 1
ATOM 1545 O O . MET A 1 199 ? 10.508 8.330 -6.509 1.00 82.38 199 MET A O 1
ATOM 1549 N N . LEU A 1 200 ? 10.297 10.563 -6.600 1.00 82.19 200 LEU A N 1
ATOM 1550 C CA . LEU A 1 200 ? 11.598 10.861 -6.004 1.00 82.19 200 LEU A CA 1
ATOM 1551 C C . LEU A 1 200 ? 11.669 10.422 -4.537 1.00 82.19 200 LEU A C 1
ATOM 1553 O O . LEU A 1 200 ? 12.660 9.797 -4.155 1.00 82.19 200 LEU A O 1
ATOM 1557 N N . SER A 1 201 ? 10.607 10.634 -3.750 1.00 77.00 201 SER A N 1
ATOM 1558 C CA . SER A 1 201 ? 10.535 10.160 -2.357 1.00 77.00 201 SER A CA 1
ATOM 1559 C C . SER A 1 201 ? 10.626 8.634 -2.229 1.00 77.00 201 SER A C 1
ATOM 1561 O O . SER A 1 201 ? 11.007 8.129 -1.178 1.00 77.00 201 SER A O 1
ATOM 1563 N N . LYS A 1 202 ? 10.290 7.872 -3.281 1.00 73.00 202 LYS A N 1
ATOM 1564 C CA . LYS A 1 202 ? 10.446 6.405 -3.302 1.00 73.00 202 LYS A CA 1
ATOM 1565 C C . LYS A 1 202 ? 11.869 5.947 -3.631 1.00 73.00 202 LYS A C 1
ATOM 1567 O O . LYS A 1 202 ? 12.220 4.821 -3.293 1.00 73.00 202 LYS A O 1
ATOM 1572 N N . ILE A 1 203 ? 12.649 6.770 -4.334 1.00 74.12 203 ILE A N 1
ATOM 1573 C CA . ILE A 1 203 ? 14.006 6.434 -4.796 1.00 74.12 203 ILE A CA 1
ATOM 1574 C C . ILE A 1 203 ? 15.047 6.844 -3.753 1.00 74.12 203 ILE A C 1
ATOM 1576 O O . ILE A 1 203 ? 16.006 6.114 -3.516 1.00 74.12 203 ILE A O 1
ATOM 1580 N N . SER A 1 204 ? 14.864 8.010 -3.133 1.00 61.72 204 SER A N 1
ATOM 1581 C CA . SER A 1 204 ? 15.785 8.559 -2.145 1.00 61.72 204 SER A CA 1
ATOM 1582 C C . SER A 1 204 ? 15.021 8.987 -0.900 1.00 61.72 204 SER A C 1
ATOM 1584 O O . SER A 1 204 ? 14.201 9.902 -0.953 1.00 61.72 204 SER A O 1
ATOM 1586 N N . ALA A 1 205 ? 15.354 8.373 0.237 1.00 53.56 205 ALA A N 1
ATOM 1587 C CA . ALA A 1 205 ? 14.847 8.772 1.550 1.00 53.56 205 ALA A CA 1
ATOM 1588 C C . ALA A 1 205 ? 15.273 10.204 1.953 1.00 53.56 205 ALA A C 1
ATOM 1590 O O . ALA A 1 205 ? 14.768 10.741 2.932 1.00 53.56 205 ALA A O 1
ATOM 1591 N N . LEU A 1 206 ? 16.194 10.829 1.204 1.00 43.44 206 LEU A N 1
ATOM 1592 C CA . LEU A 1 206 ? 16.796 12.129 1.511 1.00 43.44 206 LEU A CA 1
ATOM 1593 C C . LEU A 1 206 ? 15.940 13.344 1.086 1.00 43.44 206 LEU A C 1
ATOM 1595 O O . LEU A 1 206 ? 16.323 14.470 1.381 1.00 43.44 206 LEU A O 1
ATOM 1599 N N . HIS A 1 207 ? 14.807 13.140 0.400 1.00 42.12 207 HIS A N 1
ATOM 1600 C CA . HIS A 1 207 ? 13.923 14.210 -0.104 1.00 42.12 207 HIS A CA 1
ATOM 1601 C C . HIS A 1 207 ? 12.526 14.206 0.546 1.00 42.12 207 HIS A C 1
ATOM 1603 O O . HIS A 1 207 ? 11.512 14.342 -0.143 1.00 42.12 207 HIS A O 1
ATOM 1609 N N . LEU A 1 208 ? 12.473 14.016 1.864 1.00 39.06 208 LEU A N 1
ATOM 1610 C CA . LEU A 1 208 ? 11.260 14.140 2.679 1.00 39.06 208 LEU A CA 1
ATOM 1611 C C . LEU A 1 208 ? 11.290 15.398 3.543 1.00 39.06 208 LEU A C 1
ATOM 1613 O O . LEU A 1 208 ? 12.369 15.698 4.099 1.00 39.06 208 LEU A O 1
#

pLDDT: mean 75.21, std 23.2, range [20.86, 98.12]

Radius of gyration: 19.92 Å; Cα contacts (8 Å, |Δi|>4): 314; chains: 1; bounding box: 40×49×65 Å

Sequence (208 aa):
MYAASFAGAPTKRGISFTVECASRPSKNRSGSPLSAIFKSRSPWAEFDQPSANTLGVVVQRLRLFNFRVYQEQVFSPAPGLNVLTGSNGAGKTAILEALHLLSAARSFRARRENELCRWSQSTCLIEGDFRTDLNHGRHLSLSWQRADGEWKKGASFQGDKVAKLADFLGCVPLSLFTPDDLELVSGSPSVRRRYLDLMLSKISALHL

Nearest PDB structures (foldseek):
  5z68-assembly2_D  TM=9.233E-01  e=1.659E-09  Caldanaerobacter subterraneus subsp. tengcongensis MB4
  5z69-assembly1_B  TM=9.166E-01  e=2.364E-09  Caldanaerobacter subterraneus subsp. tengcongensis MB4
  5z68-assembly2_C  TM=9.061E-01  e=5.095E-09  Caldanaerobacter subterraneus subsp. tengcongensis MB4
  3qf7-assembly3_B  TM=7.644E-01  e=1.773E-02  Thermotoga maritima
  3tho-assembly1_A  TM=6.020E-01  e=1.400E-02  Thermotoga maritima

Secondary structure (DSSP, 8-state):
-----------TTSPPEEE---PPPP------GGGGS--S--GGGGTTS--TT---EEEEEEEEESBTT-SEEEE-PPSS-EEE-SSTTSSHHHHHHHHHHHHHSS-SS-SSGGGTBPTT-SEEEEEEEEEETT--EEEEEEEEEEETTEEEEEEEETTEEPSSHHHHTTSS------GGGHHHHHS-HHHHHHHHHHHHHHH-TT--